Protein AF-A0A2N5TH32-F1 (afdb_monomer_lite)

Organism: NCBI:txid200324

pLDDT: mean 70.06, std 18.86, range [24.83, 93.38]

Radius of gyration: 28.27 Å; chains: 1; bounding box: 58×52×113 Å

Foldseek 3Di:
DDDDPPDDPPDPDDDPPPDDDDPVCPVVVVVVVCVVCVVVVNNDVVVDDDDPDPVSVVVVVVVVVVVVVVVVVVVVVVLVPDDPLVNLQVVLVCQLLPQAQAWFLVVSLVSNVVSVVSCVVSVNDDDQLNSLVSSLVRDDPLCVVVSVVCVVPDDPDGNVVSSVVSVVVCVVSVGTTPPVDPDDDPDDDDDDDDDDDDDDDDPDPVRVVVVVVVVCCCPDPVVVVVCPDDDD

Sequence (232 aa):
MPLDPTNQDPNMTTQDWSIYLNTENYATWSFLMQAKLAKIGALQVVVGPQPKTEEEKNAQKLNKQANTALGQKAYIELLEKMDETHLALTLALTKFISLEYTKSTLSFLSDIRAANQRLVAAKITLDAQVKTLLTLQKLPLLFISFCEVISVGCLQESFTSFLKRLENDAEKNKIKVIAKSAKPKPPATSTKGKPAALAHHTFTEEQIEAEYNFQQMITSLEFKKLQLNQHL

Structure (mmCIF, N/CA/C/O backbone):
data_AF-A0A2N5TH32-F1
#
_entry.id   AF-A0A2N5TH32-F1
#
loop_
_atom_site.group_PDB
_atom_site.id
_atom_site.type_symbol
_atom_site.label_atom_id
_atom_site.label_alt_id
_atom_site.label_comp_id
_atom_site.label_asym_id
_atom_site.label_entity_id
_atom_site.label_seq_id
_atom_site.pdbx_PDB_ins_code
_atom_site.Cartn_x
_atom_site.Cartn_y
_atom_site.Cartn_z
_atom_site.occupancy
_atom_site.B_iso_or_equiv
_atom_site.auth_seq_id
_atom_site.auth_comp_id
_atom_site.auth_asym_id
_atom_site.auth_atom_id
_atom_site.pdbx_PDB_model_num
ATOM 1 N N . MET A 1 1 ? -20.439 -7.973 -62.008 1.00 37.28 1 MET A N 1
ATOM 2 C CA . MET A 1 1 ? -21.616 -8.849 -61.846 1.00 37.28 1 MET A CA 1
ATOM 3 C C . MET A 1 1 ? -21.804 -9.036 -60.345 1.00 37.28 1 MET A C 1
ATOM 5 O O . MET A 1 1 ? -20.881 -9.563 -59.734 1.00 37.28 1 MET A O 1
ATOM 9 N N . PRO A 1 2 ? -22.854 -8.477 -59.722 1.00 35.00 2 PRO A N 1
ATOM 10 C CA . PRO A 1 2 ? -23.057 -8.587 -58.282 1.00 35.00 2 PRO A CA 1
ATOM 11 C C . PRO A 1 2 ? -23.720 -9.928 -57.953 1.00 35.00 2 PRO A C 1
ATOM 13 O O . PRO A 1 2 ? -24.688 -10.309 -58.609 1.00 35.00 2 PRO A O 1
ATOM 16 N N . LEU A 1 3 ? -23.166 -10.642 -56.974 1.00 38.00 3 LEU A N 1
ATOM 17 C CA . LEU A 1 3 ? -23.749 -11.865 -56.427 1.00 38.00 3 LEU A CA 1
ATOM 18 C C . LEU A 1 3 ? -24.767 -11.503 -55.332 1.00 38.00 3 LEU A C 1
ATOM 20 O O . LEU A 1 3 ? -24.537 -10.611 -54.518 1.00 38.00 3 LEU A O 1
ATOM 24 N N . ASP A 1 4 ? -25.895 -12.196 -55.412 1.00 38.84 4 ASP A N 1
ATOM 25 C CA . ASP A 1 4 ? -27.154 -12.112 -54.668 1.00 38.84 4 ASP A CA 1
ATOM 26 C C . ASP A 1 4 ? -27.003 -12.226 -53.127 1.00 38.84 4 ASP A C 1
ATOM 28 O O . ASP A 1 4 ? -26.254 -13.088 -52.660 1.00 38.84 4 ASP A O 1
ATOM 32 N N . PRO A 1 5 ? -27.712 -11.409 -52.316 1.00 47.59 5 PRO A N 1
ATOM 33 C CA . PRO A 1 5 ? -27.689 -11.463 -50.853 1.00 47.59 5 PRO A CA 1
ATOM 34 C C . PRO A 1 5 ? -28.732 -12.425 -50.248 1.00 47.59 5 PRO A C 1
ATOM 36 O O . PRO A 1 5 ? -29.310 -12.125 -49.203 1.00 47.59 5 PRO A O 1
ATOM 39 N N . THR A 1 6 ? -28.969 -13.589 -50.857 1.00 46.56 6 THR A N 1
ATOM 40 C CA . THR A 1 6 ? -29.951 -14.563 -50.350 1.00 46.56 6 THR A CA 1
ATOM 41 C C . THR A 1 6 ? -29.327 -15.944 -50.162 1.00 46.56 6 THR A C 1
ATOM 43 O O . THR A 1 6 ? -29.568 -16.874 -50.922 1.00 46.56 6 THR A O 1
ATOM 46 N N . ASN A 1 7 ? -28.500 -16.079 -49.126 1.00 40.56 7 ASN A N 1
ATOM 47 C CA . ASN A 1 7 ? -28.216 -17.376 -48.508 1.00 40.56 7 ASN A CA 1
ATOM 48 C C . ASN A 1 7 ? -27.873 -17.159 -47.029 1.00 40.56 7 ASN A C 1
ATOM 50 O O . ASN A 1 7 ? -26.719 -17.187 -46.605 1.00 40.56 7 ASN A O 1
ATOM 54 N N . GLN A 1 8 ? -28.905 -16.841 -46.248 1.00 37.78 8 GLN A N 1
ATOM 55 C CA . GLN A 1 8 ? -28.859 -16.974 -44.798 1.00 37.78 8 GLN A CA 1
ATOM 56 C C . GLN A 1 8 ? -29.233 -18.414 -44.447 1.00 37.78 8 GLN A C 1
ATOM 58 O O . GLN A 1 8 ? -30.411 -18.766 -44.444 1.00 37.78 8 GLN A O 1
ATOM 63 N N . ASP A 1 9 ? -28.230 -19.227 -44.123 1.00 39.19 9 ASP A N 1
ATOM 64 C CA . ASP A 1 9 ? -28.441 -20.426 -43.317 1.00 39.19 9 ASP A CA 1
ATOM 65 C C . ASP A 1 9 ? -28.887 -19.993 -41.903 1.00 39.19 9 ASP A C 1
ATOM 67 O O . ASP A 1 9 ? -28.161 -19.245 -41.240 1.00 39.19 9 ASP A O 1
ATOM 71 N N . PRO A 1 10 ? -30.051 -20.437 -41.387 1.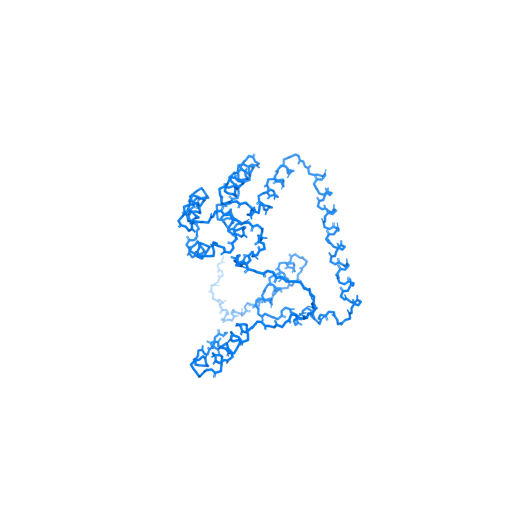00 47.66 10 PRO A N 1
ATOM 72 C CA . PRO A 1 10 ? -30.586 -19.979 -40.103 1.00 47.66 10 PRO A CA 1
ATOM 73 C C . PRO A 1 10 ? -29.969 -20.675 -38.879 1.00 47.66 10 PRO A C 1
ATOM 75 O O . PRO A 1 10 ? -30.558 -20.654 -37.801 1.00 47.66 10 PRO A O 1
ATOM 78 N N . ASN A 1 11 ? -28.787 -21.281 -39.003 1.00 44.12 11 ASN A N 1
ATOM 79 C CA . ASN A 1 11 ? -28.143 -21.985 -37.897 1.00 44.12 11 ASN A CA 1
ATOM 80 C C . ASN A 1 11 ? -26.750 -21.410 -37.612 1.00 44.12 11 ASN A C 1
ATOM 82 O O . ASN A 1 11 ? -25.727 -22.052 -37.839 1.00 44.12 11 ASN A O 1
ATOM 86 N N . MET A 1 12 ? -26.719 -20.169 -37.113 1.00 37.75 12 MET A N 1
ATOM 87 C CA . MET A 1 12 ? -25.528 -19.590 -36.487 1.00 37.75 12 MET A CA 1
ATOM 88 C C . MET A 1 12 ? -25.328 -20.274 -35.129 1.00 37.75 12 MET A C 1
ATOM 90 O O . MET A 1 12 ? -25.834 -19.869 -34.086 1.00 37.75 12 MET A O 1
ATOM 94 N N . THR A 1 13 ? -24.635 -21.398 -35.227 1.00 42.06 13 THR A N 1
ATOM 95 C CA . THR A 1 13 ? -24.111 -22.270 -34.187 1.00 42.06 13 THR A CA 1
ATOM 96 C C . THR A 1 13 ? -23.592 -21.526 -32.961 1.00 42.06 13 THR A C 1
ATOM 98 O O . THR A 1 13 ? -22.782 -20.606 -33.064 1.00 42.06 13 THR A O 1
ATOM 101 N N . THR A 1 14 ? -24.024 -22.016 -31.801 1.00 41.78 14 THR A N 1
ATOM 102 C CA . THR A 1 14 ? -23.454 -21.851 -30.464 1.00 41.78 14 THR A CA 1
ATOM 103 C C . THR A 1 14 ? -21.938 -21.652 -30.529 1.00 41.78 14 THR A C 1
ATOM 105 O O . THR A 1 14 ? -21.194 -22.580 -30.841 1.00 41.78 14 THR A O 1
ATOM 108 N N . GLN A 1 15 ? -21.475 -20.429 -30.273 1.00 43.00 15 GLN A N 1
ATOM 109 C CA . GLN A 1 15 ? -20.053 -20.123 -30.170 1.00 43.00 15 GLN A CA 1
ATOM 110 C C . GLN A 1 15 ? -19.486 -20.933 -28.999 1.00 43.00 15 GLN A C 1
ATOM 112 O O . GLN A 1 15 ? -19.883 -20.730 -27.855 1.00 43.00 15 GLN A O 1
ATOM 117 N N . ASP A 1 16 ? -18.622 -21.900 -29.288 1.00 46.00 16 ASP A N 1
ATOM 118 C CA . ASP A 1 16 ? -17.953 -22.721 -28.286 1.00 46.00 16 ASP A CA 1
ATOM 119 C C . ASP A 1 16 ? -16.860 -21.870 -27.618 1.00 46.00 16 ASP A C 1
ATOM 121 O O . ASP A 1 16 ? -15.800 -21.619 -28.190 1.00 46.00 16 ASP A O 1
ATOM 125 N N . TRP A 1 17 ? -17.138 -21.354 -26.416 1.00 48.88 17 TRP A N 1
ATOM 126 C CA . TRP A 1 17 ? -16.195 -20.573 -25.598 1.00 48.88 17 TRP A CA 1
ATOM 127 C C . TRP A 1 17 ? -15.166 -21.478 -24.898 1.00 48.88 17 TRP A C 1
ATOM 129 O O . TRP A 1 17 ? -14.801 -21.253 -23.740 1.00 48.88 17 TRP A O 1
ATOM 139 N N . SER A 1 18 ? -14.699 -22.524 -25.577 1.00 53.44 18 SER A N 1
ATOM 140 C CA . SER A 1 18 ? -13.651 -23.406 -25.077 1.00 53.44 18 SER A CA 1
ATOM 141 C C . SER A 1 18 ? -12.320 -22.650 -25.027 1.00 53.44 18 SER A C 1
ATOM 143 O O . SER A 1 18 ? -11.595 -22.532 -26.014 1.00 53.44 18 SER A O 1
ATOM 145 N N . ILE A 1 19 ? -11.996 -22.090 -23.857 1.00 59.69 19 ILE A N 1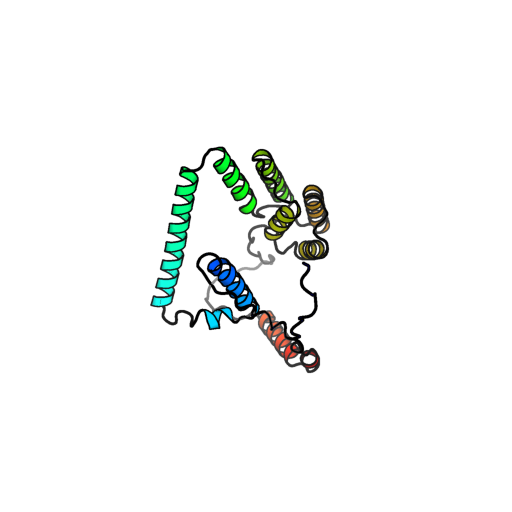
ATOM 146 C CA . ILE A 1 19 ? -10.690 -21.478 -23.594 1.00 59.69 19 ILE A CA 1
ATOM 147 C C . ILE A 1 19 ? -9.662 -22.608 -23.488 1.00 59.69 19 ILE A C 1
ATOM 149 O O . ILE A 1 19 ? -9.560 -23.274 -22.458 1.00 59.69 19 ILE A O 1
ATOM 153 N N . TYR A 1 20 ? -8.886 -22.822 -24.547 1.00 73.12 20 TYR A N 1
ATOM 154 C CA . TYR A 1 20 ? -7.754 -23.743 -24.509 1.00 73.12 20 TYR A CA 1
ATOM 155 C C . TYR A 1 20 ? -6.608 -23.134 -23.703 1.00 73.12 20 TYR A C 1
ATOM 157 O O . TYR A 1 20 ? -6.111 -22.053 -24.028 1.00 73.12 20 TYR A O 1
ATOM 165 N N . LEU A 1 21 ? -6.186 -23.829 -22.646 1.00 74.81 21 LEU A N 1
ATOM 166 C CA . LEU A 1 21 ? -5.062 -23.387 -21.829 1.00 74.81 21 LEU A CA 1
ATOM 167 C C . LEU A 1 21 ? -3.737 -23.603 -22.567 1.00 74.81 21 LEU A C 1
ATOM 169 O O . LEU A 1 21 ? -3.482 -24.674 -23.111 1.00 74.81 21 LEU A O 1
ATOM 173 N N . ASN A 1 22 ? -2.890 -22.583 -22.562 1.00 73.88 22 ASN A N 1
ATOM 174 C CA . ASN A 1 22 ? -1.549 -22.574 -23.128 1.00 73.88 22 ASN A CA 1
ATOM 175 C C . ASN A 1 22 ? -0.587 -21.844 -22.175 1.00 73.88 22 ASN A C 1
ATOM 177 O O . ASN A 1 22 ? -1.000 -21.280 -21.163 1.00 73.88 22 ASN A O 1
ATOM 181 N N . THR A 1 23 ? 0.705 -21.830 -22.494 1.00 74.69 23 THR A N 1
ATOM 182 C CA . THR A 1 23 ? 1.738 -21.225 -21.637 1.00 74.69 23 THR A CA 1
ATOM 183 C C . THR A 1 23 ? 1.496 -19.738 -21.341 1.00 74.69 23 THR A C 1
ATOM 185 O O . THR A 1 23 ? 1.885 -19.258 -20.280 1.00 74.69 23 THR A O 1
ATOM 188 N N . GLU A 1 24 ? 0.828 -19.013 -22.240 1.00 68.25 24 GLU A N 1
ATOM 189 C CA . GLU A 1 24 ? 0.582 -17.572 -22.123 1.00 68.25 24 GLU A CA 1
ATOM 190 C C . GLU A 1 24 ? -0.640 -17.251 -21.250 1.00 68.25 24 GLU A C 1
ATOM 192 O O . GLU A 1 24 ? -0.634 -16.266 -20.515 1.00 68.25 24 GLU A O 1
ATOM 197 N N . ASN A 1 25 ? -1.683 -18.088 -21.290 1.00 73.44 25 ASN A N 1
ATOM 198 C CA . ASN A 1 25 ? -2.937 -17.844 -20.570 1.00 73.44 25 ASN A CA 1
ATOM 199 C C . ASN A 1 25 ? -3.082 -18.669 -19.277 1.00 73.44 25 ASN A C 1
ATOM 201 O O . ASN A 1 25 ? -3.916 -18.335 -18.429 1.00 73.4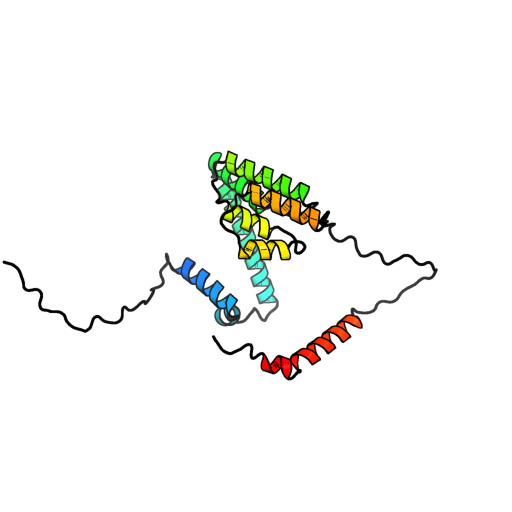4 25 ASN A O 1
ATOM 205 N N . TYR A 1 26 ? -2.255 -19.705 -19.092 1.00 72.94 26 TYR A N 1
ATOM 206 C CA . TYR A 1 26 ? -2.352 -20.620 -17.957 1.00 72.94 26 TYR A CA 1
ATOM 207 C C . TYR A 1 26 ? -2.128 -19.905 -16.628 1.00 72.94 26 TYR A C 1
ATOM 209 O O . TYR A 1 26 ? -2.890 -20.128 -15.695 1.00 72.94 26 TYR A O 1
ATOM 217 N N . ALA A 1 27 ? -1.143 -19.004 -16.541 1.00 65.69 27 ALA A N 1
ATOM 218 C CA . ALA A 1 27 ? -0.835 -18.290 -15.301 1.00 65.69 27 ALA A CA 1
ATOM 219 C C . ALA A 1 27 ? -2.001 -17.395 -14.840 1.00 65.69 27 ALA A C 1
ATOM 221 O O . ALA A 1 27 ? -2.397 -17.412 -13.671 1.00 65.69 27 ALA A O 1
ATOM 222 N N . THR A 1 28 ? -2.594 -16.644 -15.770 1.00 68.31 28 THR A N 1
ATOM 223 C CA . THR A 1 28 ? -3.749 -15.781 -15.494 1.00 68.31 28 THR A CA 1
ATOM 224 C C . THR A 1 28 ? -4.981 -16.608 -15.146 1.00 68.31 28 THR A C 1
ATOM 226 O O . THR A 1 28 ? -5.672 -16.310 -14.169 1.00 68.31 28 THR A O 1
ATOM 229 N N . TRP A 1 29 ? -5.235 -17.682 -15.896 1.00 84.12 29 TRP A N 1
ATOM 230 C CA . TRP A 1 29 ? -6.338 -18.596 -15.621 1.00 84.12 29 TRP A CA 1
ATOM 231 C C . TRP A 1 29 ? -6.180 -19.288 -14.261 1.00 84.12 29 TRP A C 1
ATOM 233 O O . TRP A 1 29 ? -7.129 -19.311 -13.477 1.00 84.12 29 TRP A O 1
ATOM 243 N N . SER A 1 30 ? -4.983 -19.784 -13.930 1.00 77.19 30 SER A N 1
ATOM 244 C CA . SER A 1 30 ? -4.717 -20.485 -12.673 1.00 77.19 30 SER A CA 1
ATOM 245 C C . SER A 1 30 ? -4.859 -19.555 -11.477 1.00 77.19 30 SER A C 1
ATOM 247 O O . SER A 1 30 ? -5.459 -19.940 -10.478 1.00 77.19 30 SER A O 1
ATOM 249 N N . PHE A 1 31 ? -4.364 -18.318 -11.578 1.00 70.50 31 PHE A N 1
ATOM 250 C CA . PHE A 1 31 ? -4.522 -17.312 -10.528 1.00 70.50 31 PHE A CA 1
ATOM 251 C C . PHE A 1 31 ? -6.004 -16.996 -10.275 1.00 70.50 31 PHE A C 1
ATOM 253 O O . PHE A 1 31 ? -6.470 -17.034 -9.133 1.00 70.50 31 PHE A O 1
ATOM 260 N N . LEU A 1 32 ? -6.773 -16.764 -11.346 1.00 75.12 32 LEU A N 1
ATOM 261 C CA . LEU A 1 32 ? -8.214 -16.528 -11.256 1.00 75.12 32 LEU A CA 1
ATOM 262 C C . LEU A 1 32 ? -8.955 -17.732 -10.669 1.00 75.12 32 LEU A C 1
ATOM 264 O O . LEU A 1 32 ? -9.843 -17.550 -9.836 1.00 75.12 32 LEU A O 1
ATOM 268 N N . MET A 1 33 ? -8.611 -18.956 -11.075 1.00 82.00 33 MET A N 1
ATOM 269 C CA . MET A 1 33 ? -9.265 -20.155 -10.549 1.00 82.00 33 MET A CA 1
ATOM 270 C C . MET A 1 33 ? -8.914 -20.397 -9.090 1.00 82.00 33 MET A C 1
ATOM 272 O O . MET A 1 33 ? -9.812 -20.694 -8.309 1.00 82.00 33 MET A O 1
ATOM 276 N N . GLN A 1 34 ? -7.662 -20.193 -8.682 1.00 76.56 34 GLN A N 1
ATOM 277 C CA . GLN A 1 34 ? -7.274 -20.297 -7.276 1.00 76.56 34 GLN A CA 1
ATOM 278 C C . GLN A 1 34 ? -8.045 -19.301 -6.405 1.00 76.56 34 GLN A C 1
ATOM 280 O O . GLN A 1 34 ? -8.567 -19.683 -5.359 1.00 76.56 34 GLN A O 1
ATOM 285 N N . ALA A 1 35 ? -8.198 -18.052 -6.855 1.00 64.38 35 ALA A N 1
ATOM 286 C CA . ALA A 1 35 ? -8.987 -17.047 -6.148 1.00 64.38 35 ALA A CA 1
ATOM 287 C C . ALA A 1 35 ? -10.478 -17.423 -6.066 1.00 64.38 35 ALA A C 1
ATOM 289 O O . ALA A 1 35 ? -11.085 -17.329 -4.996 1.00 64.38 35 ALA A O 1
ATOM 290 N N . LYS A 1 36 ? -11.072 -17.898 -7.171 1.00 73.81 36 LYS A N 1
ATOM 291 C CA . LYS A 1 36 ? -12.474 -18.352 -7.199 1.00 73.81 36 LYS A CA 1
ATOM 292 C C . LYS A 1 36 ? -12.704 -19.550 -6.278 1.00 73.81 36 LYS A C 1
ATOM 294 O O . LYS A 1 36 ? -13.662 -19.547 -5.513 1.00 73.81 36 LYS A O 1
ATOM 299 N N . LEU A 1 37 ? -11.807 -20.532 -6.309 1.00 77.88 37 LEU A N 1
ATOM 300 C CA . LEU A 1 37 ? -11.860 -21.715 -5.453 1.00 77.88 37 LEU A CA 1
ATOM 301 C C . LEU A 1 37 ? -11.646 -21.364 -3.976 1.00 77.88 37 LEU A C 1
ATOM 303 O O . LEU A 1 37 ? -12.292 -21.954 -3.113 1.00 77.88 37 LEU A O 1
ATOM 307 N N . ALA A 1 38 ? -10.786 -20.389 -3.667 1.00 71.81 38 ALA A N 1
ATOM 308 C CA . ALA A 1 38 ? -10.602 -19.898 -2.303 1.00 71.81 38 ALA A CA 1
ATOM 309 C C . ALA A 1 38 ? -11.874 -19.224 -1.778 1.00 71.81 38 ALA A C 1
ATOM 311 O O . ALA A 1 38 ? -12.287 -19.492 -0.652 1.00 71.81 38 ALA A O 1
ATOM 312 N N . LYS A 1 39 ? -12.531 -18.408 -2.614 1.00 71.38 39 LYS A N 1
ATOM 313 C CA . LYS A 1 39 ? -13.780 -17.710 -2.275 1.00 71.38 39 LYS A CA 1
ATOM 314 C C . LYS A 1 39 ? -14.908 -18.670 -1.885 1.00 71.38 39 LYS A C 1
ATOM 316 O O . LYS A 1 39 ? -15.689 -18.344 -1.001 1.00 71.38 39 LYS A O 1
ATOM 321 N N . ILE A 1 40 ? -14.983 -19.839 -2.521 1.00 81.31 40 ILE A N 1
ATOM 322 C CA . ILE A 1 40 ? -15.998 -20.866 -2.225 1.00 81.31 40 ILE A CA 1
ATOM 323 C C . ILE A 1 40 ? -15.507 -21.938 -1.236 1.00 81.31 40 ILE A C 1
ATOM 325 O O . ILE A 1 40 ? -16.160 -22.962 -1.067 1.00 81.31 40 ILE A O 1
ATOM 329 N N . GLY A 1 41 ? -14.331 -21.756 -0.625 1.00 74.75 41 GLY A N 1
ATOM 330 C CA . GLY A 1 41 ? -13.744 -22.724 0.310 1.00 74.75 41 GLY A CA 1
ATOM 331 C C . GLY A 1 41 ? -13.286 -24.050 -0.318 1.00 74.75 41 GLY A C 1
ATOM 332 O O . GLY A 1 41 ? -12.832 -24.938 0.398 1.00 74.75 41 GLY A O 1
ATOM 333 N N . ALA A 1 42 ? -13.348 -24.195 -1.645 1.00 77.00 42 ALA A N 1
ATOM 334 C CA . ALA A 1 42 ? -13.030 -25.429 -2.369 1.00 77.00 42 ALA A CA 1
ATOM 335 C C . ALA A 1 42 ? -11.560 -25.537 -2.803 1.00 77.00 42 ALA A C 1
ATOM 337 O O . ALA A 1 42 ? -11.151 -26.568 -3.335 1.00 77.00 42 ALA A O 1
ATOM 338 N N . LEU A 1 43 ? -10.736 -24.504 -2.579 1.00 71.38 43 LEU A N 1
ATOM 339 C CA . LEU A 1 43 ? -9.323 -24.529 -2.979 1.00 71.38 43 LEU A CA 1
ATOM 340 C C . LEU A 1 43 ? -8.582 -25.731 -2.383 1.00 71.38 43 LEU A C 1
ATOM 342 O O . LEU A 1 43 ? -7.817 -26.382 -3.082 1.00 71.38 43 LEU A O 1
ATOM 346 N N . GLN A 1 44 ? -8.867 -26.075 -1.126 1.00 67.25 44 GLN A N 1
ATOM 347 C CA . GLN A 1 44 ? -8.246 -27.223 -0.458 1.00 67.25 44 GLN A CA 1
ATOM 348 C C . GLN A 1 44 ? -8.712 -28.575 -1.016 1.00 67.25 44 GLN A C 1
ATOM 350 O O . GLN A 1 44 ? -7.999 -29.563 -0.898 1.00 67.25 44 GLN A O 1
ATOM 355 N N . VAL A 1 45 ? -9.885 -28.627 -1.650 1.00 69.81 45 VAL A N 1
ATOM 356 C CA . VAL A 1 45 ? -10.394 -29.838 -2.311 1.00 69.81 45 VAL A CA 1
ATOM 357 C C . VAL A 1 45 ? -9.654 -30.071 -3.630 1.00 69.81 45 VAL A C 1
ATOM 359 O O . VAL A 1 45 ? -9.299 -31.202 -3.945 1.00 69.81 45 VAL A O 1
ATOM 362 N N . VAL A 1 46 ? -9.374 -28.996 -4.376 1.00 62.06 46 VAL A N 1
ATOM 363 C CA . VAL A 1 46 ? -8.712 -29.047 -5.693 1.00 62.06 46 VAL A CA 1
ATOM 364 C C . VAL A 1 46 ? -7.192 -29.183 -5.583 1.00 62.06 46 VAL A C 1
ATOM 366 O O . VAL A 1 46 ? -6.573 -29.856 -6.399 1.00 62.06 46 VAL A O 1
ATOM 369 N N . VAL A 1 47 ? -6.582 -28.569 -4.567 1.00 67.75 47 VAL A N 1
ATOM 370 C CA . VAL A 1 47 ? -5.131 -28.647 -4.310 1.00 67.75 47 VAL A CA 1
ATOM 371 C C . VAL A 1 47 ? -4.728 -30.005 -3.703 1.00 67.75 47 VAL A C 1
ATOM 373 O O . VAL A 1 47 ? -3.550 -30.356 -3.707 1.00 67.75 47 VAL A O 1
ATOM 376 N N . GLY A 1 48 ? -5.703 -30.806 -3.261 1.00 54.28 48 GLY A N 1
ATOM 377 C CA . GLY A 1 48 ? -5.497 -32.137 -2.698 1.00 54.28 48 GLY A CA 1
ATOM 378 C C . GLY A 1 48 ? -5.239 -32.131 -1.184 1.00 54.28 48 GLY A C 1
ATOM 379 O O . GLY A 1 48 ? -5.196 -31.073 -0.553 1.00 54.28 48 GLY A O 1
ATOM 380 N N . PRO A 1 49 ? -5.098 -33.321 -0.566 1.00 58.38 49 PRO A N 1
ATOM 381 C CA . PRO A 1 49 ? -4.954 -33.451 0.880 1.00 58.38 49 PRO A CA 1
ATOM 382 C C . PRO A 1 49 ? -3.752 -32.663 1.408 1.00 58.38 49 PRO A C 1
ATOM 384 O O . PRO A 1 49 ? -2.641 -32.785 0.895 1.00 58.38 49 PRO A O 1
ATOM 387 N N . GLN A 1 50 ? -3.971 -31.898 2.479 1.00 58.25 50 GLN A N 1
ATOM 388 C CA . GLN A 1 50 ? -2.890 -31.286 3.252 1.00 58.25 50 GLN A CA 1
ATOM 389 C C . GLN A 1 50 ? -1.908 -32.369 3.739 1.00 58.25 50 GLN A C 1
ATOM 391 O O . GLN A 1 50 ? -2.355 -33.478 4.055 1.00 58.25 50 GLN A O 1
ATOM 396 N N . PRO A 1 51 ? -0.599 -32.061 3.820 1.00 59.91 51 PRO A N 1
ATOM 397 C CA . PRO A 1 51 ? 0.422 -33.001 4.272 1.00 59.91 51 PRO A CA 1
ATOM 398 C C . PRO A 1 51 ? 0.022 -33.606 5.619 1.00 59.91 51 PRO A C 1
ATOM 400 O O . PRO A 1 51 ? -0.195 -32.892 6.604 1.00 59.91 51 PRO A O 1
ATOM 403 N N . LYS A 1 52 ? -0.135 -34.929 5.632 1.00 56.69 52 LYS A N 1
ATOM 404 C CA . LYS A 1 52 ? -0.669 -35.676 6.780 1.00 56.69 52 LYS A CA 1
ATOM 405 C C . LYS A 1 52 ? 0.439 -36.004 7.771 1.00 56.69 52 LYS A C 1
ATOM 407 O O . LYS A 1 52 ? 0.173 -36.147 8.962 1.00 56.69 52 LYS A O 1
ATOM 412 N N . THR A 1 53 ? 1.672 -36.072 7.281 1.00 74.94 53 THR A N 1
ATOM 413 C CA . THR A 1 53 ? 2.843 -36.491 8.047 1.00 74.94 53 THR A CA 1
ATOM 414 C C . THR A 1 53 ? 3.694 -35.283 8.436 1.00 74.94 53 THR A C 1
ATOM 416 O O . THR A 1 53 ? 3.827 -34.332 7.665 1.00 74.94 53 THR A O 1
ATOM 419 N N . GLU A 1 54 ? 4.308 -35.307 9.622 1.00 76.25 54 GLU A N 1
ATOM 420 C CA . GLU A 1 54 ? 5.209 -34.228 10.062 1.00 76.25 54 GLU A CA 1
ATOM 421 C C . GLU A 1 54 ? 6.418 -34.051 9.127 1.00 76.25 54 GLU A C 1
ATOM 423 O O . GLU A 1 54 ? 6.869 -32.930 8.903 1.00 76.25 54 GLU A O 1
ATOM 428 N N . GLU A 1 55 ? 6.890 -35.123 8.487 1.00 80.94 55 GLU A N 1
ATOM 429 C CA . GLU A 1 55 ? 7.914 -35.044 7.437 1.00 80.94 55 GLU A CA 1
ATOM 430 C C . GLU A 1 55 ? 7.442 -34.259 6.209 1.00 80.94 55 GLU A C 1
ATOM 432 O O . GLU A 1 55 ? 8.168 -33.399 5.714 1.00 80.94 55 GLU A O 1
ATOM 437 N N . GLU A 1 56 ? 6.208 -34.477 5.752 1.00 76.12 56 GLU A N 1
ATOM 438 C CA . GLU A 1 56 ? 5.642 -33.762 4.603 1.00 76.12 56 GLU A CA 1
ATOM 439 C C . GLU A 1 56 ? 5.398 -32.281 4.933 1.00 76.12 56 GLU A C 1
ATOM 441 O O . GLU A 1 56 ? 5.659 -31.405 4.105 1.00 76.12 56 GLU A O 1
ATOM 446 N N . LYS A 1 57 ? 4.966 -31.970 6.165 1.00 76.44 57 LYS A N 1
ATOM 447 C CA . LYS A 1 57 ? 4.843 -30.585 6.653 1.00 76.44 57 LYS A CA 1
ATOM 448 C C . LYS A 1 57 ? 6.204 -29.892 6.716 1.00 76.44 57 LYS A C 1
ATOM 450 O O . LYS A 1 57 ? 6.329 -28.742 6.287 1.00 76.44 57 LYS A O 1
ATOM 455 N N . ASN A 1 58 ? 7.229 -30.584 7.211 1.00 81.94 58 ASN A N 1
ATOM 456 C CA . ASN A 1 58 ? 8.591 -30.062 7.288 1.00 81.94 58 ASN A CA 1
ATOM 457 C C . ASN A 1 58 ? 9.202 -29.859 5.899 1.00 81.94 58 ASN A C 1
ATOM 459 O O . ASN A 1 58 ? 9.767 -28.797 5.643 1.00 81.94 58 ASN A O 1
ATOM 463 N N . ALA A 1 59 ? 9.019 -30.804 4.975 1.00 78.94 59 ALA A N 1
ATOM 464 C CA . ALA A 1 59 ? 9.447 -30.671 3.585 1.00 78.94 59 ALA A CA 1
ATOM 465 C C . ALA A 1 59 ? 8.739 -29.501 2.885 1.00 78.94 59 ALA A C 1
ATOM 467 O O . ALA A 1 59 ? 9.380 -28.703 2.201 1.00 78.94 59 ALA A O 1
ATOM 468 N N . GLN A 1 60 ? 7.433 -29.322 3.113 1.00 76.50 60 GLN A N 1
ATOM 469 C CA . GLN A 1 60 ? 6.688 -28.181 2.581 1.00 76.50 60 GLN A CA 1
ATOM 470 C C . GLN A 1 60 ? 7.185 -26.850 3.166 1.00 76.50 60 GLN A C 1
ATOM 472 O O . GLN A 1 60 ? 7.306 -25.862 2.440 1.00 76.50 60 GLN A O 1
ATOM 477 N N . LYS A 1 61 ? 7.489 -26.804 4.468 1.00 79.75 61 LYS A N 1
ATOM 478 C CA . LYS A 1 61 ? 8.051 -25.621 5.132 1.00 79.75 61 LYS A CA 1
ATOM 479 C C . LYS A 1 61 ? 9.442 -25.285 4.592 1.00 79.75 61 LYS A C 1
ATOM 481 O O . LYS A 1 61 ? 9.698 -24.124 4.280 1.00 79.75 61 LYS A O 1
ATOM 486 N N . LEU A 1 62 ? 10.299 -26.291 4.426 1.00 78.75 62 LEU A N 1
ATOM 487 C CA . LEU A 1 62 ? 11.640 -26.147 3.864 1.00 78.75 62 LEU A CA 1
ATOM 488 C C . LEU A 1 62 ? 11.580 -25.658 2.412 1.00 78.75 62 LEU A C 1
ATOM 490 O O . LEU A 1 62 ? 12.295 -24.731 2.052 1.00 78.75 62 LEU A O 1
ATOM 494 N N . ASN A 1 63 ? 10.673 -26.208 1.603 1.00 74.31 63 ASN A N 1
ATOM 495 C CA . ASN A 1 63 ? 10.450 -25.777 0.223 1.00 74.31 63 ASN A CA 1
ATOM 496 C C . ASN A 1 63 ? 9.943 -24.322 0.157 1.00 74.31 63 ASN A C 1
ATOM 498 O O . ASN A 1 63 ? 10.486 -23.503 -0.577 1.00 74.31 63 ASN A O 1
ATOM 502 N N . LYS A 1 64 ? 8.966 -23.939 0.992 1.00 76.19 64 LYS A N 1
ATOM 503 C CA . LYS A 1 64 ? 8.510 -22.538 1.109 1.00 76.19 64 LYS A CA 1
ATOM 504 C C . LYS A 1 64 ? 9.650 -21.591 1.496 1.00 76.19 64 LYS A C 1
ATOM 506 O O . LYS A 1 64 ? 9.769 -20.505 0.928 1.00 76.19 64 LYS A O 1
ATOM 511 N N . GLN A 1 65 ? 10.496 -21.998 2.440 1.00 78.19 65 GLN A N 1
ATOM 512 C CA . GLN A 1 65 ? 11.663 -21.228 2.861 1.00 78.19 65 GLN A CA 1
ATOM 513 C C . GLN A 1 65 ? 12.704 -21.114 1.739 1.00 78.19 65 GLN A C 1
ATOM 515 O O 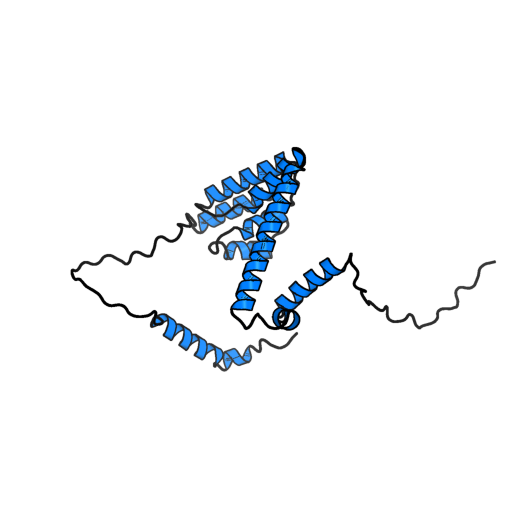. GLN A 1 65 ? 13.182 -20.014 1.474 1.00 78.19 65 GLN A O 1
ATOM 520 N N . ALA A 1 66 ? 13.007 -22.212 1.044 1.00 71.62 66 ALA A N 1
ATOM 521 C CA . ALA A 1 66 ? 13.924 -22.234 -0.092 1.00 71.62 66 ALA A CA 1
ATOM 522 C C . ALA A 1 66 ? 13.426 -21.348 -1.243 1.00 71.62 66 ALA A C 1
ATOM 524 O O . ALA A 1 66 ? 14.196 -20.549 -1.767 1.00 71.62 66 ALA A O 1
ATOM 525 N N . ASN A 1 67 ? 12.132 -21.398 -1.573 1.00 66.81 67 ASN A N 1
ATOM 526 C CA . ASN A 1 67 ? 11.524 -20.529 -2.586 1.00 66.81 67 ASN A CA 1
ATOM 527 C C . ASN A 1 67 ? 11.567 -19.052 -2.181 1.00 66.81 67 ASN A C 1
ATOM 529 O O . ASN A 1 67 ? 11.804 -18.189 -3.021 1.00 66.81 67 ASN A O 1
ATOM 533 N N . THR A 1 68 ? 11.396 -18.753 -0.891 1.00 79.75 68 THR A N 1
ATOM 534 C CA . THR A 1 68 ? 11.520 -17.385 -0.370 1.00 79.75 68 THR A CA 1
ATOM 535 C C . THR A 1 68 ? 12.966 -16.893 -0.472 1.00 79.75 68 THR A C 1
ATOM 537 O O . THR A 1 68 ? 13.201 -15.776 -0.923 1.00 79.75 68 THR A O 1
ATOM 540 N N . ALA A 1 69 ? 13.943 -17.731 -0.112 1.00 78.69 69 ALA A N 1
ATOM 541 C CA . ALA A 1 69 ? 15.366 -17.410 -0.211 1.00 78.69 69 ALA A CA 1
ATOM 542 C C . ALA A 1 69 ? 15.824 -17.239 -1.672 1.00 78.69 69 ALA A C 1
ATOM 544 O O . ALA A 1 69 ? 16.547 -16.295 -1.986 1.00 78.69 69 ALA A O 1
ATOM 545 N N . LEU A 1 70 ? 15.365 -18.106 -2.582 1.00 77.69 70 LEU A N 1
ATOM 546 C CA . LEU A 1 70 ? 15.602 -17.976 -4.022 1.00 77.69 70 LEU A CA 1
ATOM 547 C C . LEU A 1 70 ? 14.963 -16.703 -4.582 1.00 77.69 70 LEU A C 1
ATOM 549 O O . LEU A 1 70 ? 15.615 -15.986 -5.334 1.00 77.69 70 LEU A O 1
ATOM 553 N N . GLY A 1 71 ? 13.733 -16.382 -4.170 1.00 80.38 71 GLY A N 1
ATOM 554 C CA . GLY A 1 71 ? 13.059 -15.142 -4.551 1.00 80.38 71 GLY A CA 1
ATOM 555 C C . GLY A 1 71 ? 13.809 -13.896 -4.076 1.00 80.38 71 GLY A C 1
ATOM 556 O O . GLY A 1 71 ? 13.994 -12.960 -4.848 1.00 80.38 71 GLY A O 1
ATOM 557 N N . GLN A 1 72 ? 14.314 -13.901 -2.838 1.00 77.31 72 GLN A N 1
ATOM 558 C CA . GLN A 1 72 ? 15.155 -12.821 -2.310 1.00 77.31 72 GLN A CA 1
ATOM 559 C C . GLN A 1 72 ? 16.459 -12.677 -3.098 1.00 77.31 72 GLN A C 1
ATOM 561 O O . GLN A 1 72 ? 16.839 -11.565 -3.455 1.00 77.31 72 GLN A O 1
ATOM 566 N N . LYS A 1 73 ? 17.128 -13.793 -3.406 1.00 81.19 73 LYS A N 1
ATOM 567 C CA . LYS A 1 73 ? 18.369 -13.789 -4.186 1.00 81.19 73 LYS A CA 1
ATOM 568 C C . LYS A 1 73 ? 18.146 -13.268 -5.609 1.00 81.19 73 LYS A C 1
ATOM 570 O O . LYS A 1 73 ? 18.898 -12.409 -6.054 1.00 81.19 73 LYS A O 1
ATOM 575 N N . ALA A 1 74 ? 17.101 -13.740 -6.288 1.00 78.81 74 ALA A N 1
ATOM 576 C CA . ALA A 1 74 ? 16.730 -13.265 -7.619 1.00 78.81 74 ALA A CA 1
ATOM 577 C C . ALA A 1 74 ? 16.381 -11.768 -7.612 1.00 78.81 74 ALA A C 1
ATOM 579 O O . ALA A 1 74 ? 16.794 -11.036 -8.504 1.00 78.81 74 ALA A O 1
ATOM 580 N N . TYR A 1 75 ? 15.670 -11.294 -6.584 1.00 78.31 75 TYR A N 1
ATOM 581 C CA . TYR A 1 75 ? 15.366 -9.873 -6.417 1.00 78.31 75 TYR A CA 1
ATOM 582 C C . TYR A 1 75 ? 16.633 -9.017 -6.265 1.00 78.31 75 TYR A C 1
ATOM 584 O O . TYR A 1 75 ? 16.740 -7.978 -6.909 1.00 78.31 75 TYR A O 1
ATOM 592 N N . ILE A 1 76 ? 17.609 -9.460 -5.466 1.00 84.12 76 ILE A N 1
ATOM 593 C CA . ILE A 1 76 ? 18.897 -8.761 -5.312 1.00 84.12 76 ILE A CA 1
ATOM 594 C C . ILE A 1 76 ? 19.656 -8.720 -6.642 1.00 84.12 76 ILE A C 1
ATOM 596 O O . ILE A 1 76 ? 20.102 -7.652 -7.046 1.00 84.12 76 ILE A O 1
ATOM 600 N N . GLU A 1 77 ? 19.749 -9.846 -7.353 1.00 84.38 77 GLU A N 1
ATOM 601 C CA . GLU A 1 77 ? 20.436 -9.898 -8.650 1.00 84.38 77 GLU A CA 1
ATOM 602 C C . GLU A 1 77 ? 19.776 -8.976 -9.691 1.00 84.38 77 GLU A C 1
ATOM 604 O O . GLU A 1 77 ? 20.463 -8.332 -10.484 1.00 84.38 77 GLU A O 1
ATOM 609 N N . LEU A 1 78 ? 18.442 -8.873 -9.678 1.00 82.69 78 LEU A N 1
ATOM 610 C CA . LEU A 1 78 ? 17.721 -7.913 -10.513 1.00 82.69 78 LEU A CA 1
ATOM 611 C C . LEU A 1 78 ? 18.094 -6.474 -10.146 1.00 82.69 78 LEU A C 1
ATOM 613 O O . LEU A 1 78 ? 18.420 -5.706 -11.044 1.00 82.69 78 LEU A O 1
ATOM 617 N N . LEU A 1 79 ? 18.105 -6.122 -8.856 1.00 84.38 79 LEU A N 1
ATOM 618 C CA . LEU A 1 79 ? 18.497 -4.782 -8.403 1.00 84.38 79 LEU A CA 1
ATOM 619 C C . LEU A 1 79 ? 19.924 -4.412 -8.825 1.00 84.38 79 LEU A C 1
ATOM 621 O O . LEU A 1 79 ? 20.153 -3.278 -9.233 1.00 84.38 79 LEU A O 1
ATOM 625 N N . GLU A 1 80 ? 20.869 -5.353 -8.754 1.00 85.00 80 GLU A N 1
ATOM 626 C CA . GLU A 1 80 ? 22.267 -5.137 -9.159 1.00 85.00 80 GLU A CA 1
ATOM 627 C C . GLU A 1 80 ? 22.423 -4.880 -10.664 1.00 85.00 80 GLU A C 1
ATOM 629 O O . GLU A 1 80 ? 23.377 -4.228 -11.086 1.00 85.00 80 GLU A O 1
ATOM 634 N N . LYS A 1 81 ? 21.488 -5.380 -11.478 1.00 82.00 81 LYS A N 1
ATOM 635 C CA . LYS A 1 81 ? 21.485 -5.217 -12.939 1.00 82.00 81 LYS A CA 1
ATOM 636 C C . LYS A 1 81 ? 20.654 -4.024 -13.421 1.00 82.00 81 LYS A C 1
ATOM 638 O O . LYS A 1 81 ? 20.648 -3.745 -14.619 1.00 82.00 81 LYS A O 1
ATOM 643 N N . MET A 1 82 ? 19.937 -3.342 -12.530 1.00 84.56 82 MET A N 1
ATOM 644 C CA . MET A 1 82 ? 19.104 -2.187 -12.871 1.00 84.56 82 MET A CA 1
ATOM 645 C C . MET A 1 82 ? 19.936 -0.909 -12.979 1.00 84.56 82 MET A C 1
ATOM 647 O O . MET A 1 82 ? 20.900 -0.710 -12.243 1.00 84.56 82 MET A O 1
ATOM 651 N N . ASP A 1 83 ? 19.532 -0.011 -13.878 1.00 88.06 83 ASP A N 1
ATOM 652 C CA . ASP A 1 83 ? 20.102 1.334 -13.929 1.00 88.06 83 ASP A CA 1
ATOM 653 C C . ASP A 1 83 ? 19.610 2.211 -12.761 1.00 88.06 83 ASP A C 1
ATOM 655 O O . ASP A 1 83 ? 18.684 1.863 -12.020 1.00 88.06 83 ASP A O 1
ATOM 659 N N . GLU A 1 84 ? 20.224 3.383 -12.597 1.00 84.19 84 GLU A N 1
ATOM 660 C CA . GLU A 1 84 ? 19.917 4.309 -11.501 1.00 84.19 84 GLU A CA 1
ATOM 661 C C . GLU A 1 84 ? 18.452 4.790 -11.511 1.00 84.19 84 GLU A C 1
ATOM 663 O O . GLU A 1 84 ? 17.853 4.999 -10.453 1.00 84.19 84 GLU A O 1
ATOM 668 N N . THR A 1 85 ? 17.834 4.896 -12.692 1.00 83.81 85 THR A N 1
ATOM 669 C CA . THR A 1 85 ? 16.440 5.341 -12.840 1.00 83.81 85 THR A CA 1
ATOM 670 C C . THR A 1 85 ? 15.473 4.263 -12.358 1.00 83.81 85 THR A C 1
ATOM 672 O O . THR A 1 85 ? 14.572 4.525 -11.555 1.00 83.81 85 THR A O 1
ATOM 675 N N . HIS A 1 86 ? 15.673 3.029 -12.812 1.00 80.38 86 HIS A N 1
ATOM 676 C CA . HIS A 1 86 ? 14.885 1.868 -12.428 1.00 80.38 86 HIS A CA 1
ATOM 677 C C . HIS A 1 86 ? 15.100 1.500 -10.952 1.00 80.38 86 HIS A C 1
ATOM 679 O O . HIS A 1 86 ? 14.150 1.100 -10.267 1.00 80.38 86 HIS A O 1
ATOM 685 N N . LEU A 1 87 ? 16.308 1.708 -10.423 1.00 86.44 87 LEU A N 1
ATOM 686 C CA . LEU A 1 87 ? 16.611 1.545 -9.004 1.00 86.44 87 LEU A CA 1
ATOM 687 C C . LEU A 1 87 ? 15.873 2.583 -8.147 1.00 86.44 87 LEU A C 1
ATOM 689 O O . LEU A 1 87 ? 15.222 2.219 -7.164 1.00 86.44 87 LEU A O 1
ATOM 693 N N . ALA A 1 88 ? 15.908 3.862 -8.538 1.00 83.50 88 ALA A N 1
ATOM 694 C CA . ALA A 1 88 ? 15.163 4.923 -7.861 1.00 83.50 88 ALA A CA 1
ATOM 695 C C . ALA A 1 88 ? 13.649 4.650 -7.868 1.00 83.50 88 ALA A C 1
ATOM 697 O O . ALA A 1 88 ? 12.978 4.842 -6.848 1.00 83.50 88 ALA A O 1
ATOM 698 N N . LEU A 1 89 ? 13.125 4.133 -8.985 1.00 85.69 89 LEU A N 1
ATOM 699 C CA . LEU A 1 89 ? 11.727 3.728 -9.121 1.00 85.69 89 LEU A CA 1
ATOM 700 C C . LEU A 1 89 ? 11.362 2.600 -8.148 1.00 85.69 89 LEU A C 1
ATOM 702 O O . LEU A 1 89 ? 10.398 2.709 -7.384 1.00 85.69 89 LEU A O 1
ATOM 706 N N . THR A 1 90 ? 12.168 1.539 -8.134 1.00 86.06 90 THR A N 1
ATOM 707 C CA . THR A 1 90 ? 11.945 0.363 -7.283 1.00 86.06 90 THR A CA 1
ATOM 708 C C . THR A 1 90 ? 12.040 0.724 -5.808 1.00 86.06 90 THR A C 1
ATOM 710 O O . THR A 1 90 ? 11.197 0.315 -5.009 1.00 86.06 90 THR A O 1
ATOM 713 N N . LEU A 1 91 ? 13.008 1.563 -5.437 1.00 87.12 91 LEU A N 1
ATOM 714 C CA . LEU A 1 91 ? 13.164 2.063 -4.076 1.00 87.12 91 LEU A CA 1
ATOM 715 C C . LEU A 1 91 ? 11.961 2.903 -3.627 1.00 87.12 91 LEU A C 1
ATOM 717 O O . LEU A 1 91 ? 11.505 2.753 -2.492 1.00 87.12 91 LEU A O 1
ATOM 721 N N . ALA A 1 92 ? 11.446 3.785 -4.487 1.00 86.81 92 ALA A N 1
ATOM 722 C CA . ALA A 1 92 ? 10.305 4.636 -4.159 1.00 86.81 92 ALA A CA 1
ATOM 723 C C . ALA A 1 92 ? 9.024 3.814 -3.936 1.00 86.81 92 ALA A C 1
ATOM 725 O O . ALA A 1 92 ? 8.336 4.023 -2.933 1.00 86.81 92 ALA A O 1
ATOM 726 N N . LEU A 1 93 ? 8.745 2.839 -4.811 1.00 88.06 93 LEU A N 1
ATOM 727 C CA . LEU A 1 93 ? 7.621 1.907 -4.654 1.00 88.06 93 LEU A CA 1
ATOM 728 C C . LEU A 1 93 ? 7.773 1.043 -3.407 1.00 88.06 93 LEU A C 1
ATOM 730 O O . LEU A 1 93 ? 6.841 0.953 -2.610 1.00 88.06 93 LEU A O 1
ATOM 734 N N . THR A 1 94 ? 8.958 0.464 -3.201 1.00 88.38 94 THR A N 1
ATOM 735 C CA . THR A 1 94 ? 9.244 -0.382 -2.036 1.00 88.38 94 THR A CA 1
ATOM 736 C C . THR A 1 94 ? 9.019 0.400 -0.750 1.00 88.38 94 THR A C 1
ATOM 738 O O . THR A 1 94 ? 8.279 -0.045 0.120 1.00 88.38 94 THR A O 1
ATOM 741 N N . LYS A 1 95 ? 9.565 1.618 -0.650 1.00 87.69 95 LYS A N 1
ATOM 742 C CA . LYS A 1 95 ? 9.362 2.476 0.524 1.00 87.69 95 LYS A CA 1
ATOM 743 C C . LYS A 1 95 ? 7.896 2.807 0.766 1.00 87.69 95 LYS A C 1
ATOM 745 O O . LYS A 1 95 ? 7.501 2.837 1.922 1.00 87.69 95 LYS A O 1
ATOM 750 N N . PHE A 1 96 ? 7.110 3.055 -0.282 1.00 89.38 96 PHE A N 1
ATOM 751 C CA . PHE A 1 96 ? 5.681 3.341 -0.144 1.00 89.38 96 PHE A CA 1
ATOM 752 C C . PHE A 1 96 ? 4.890 2.103 0.316 1.00 89.38 96 PHE A C 1
ATOM 754 O O . PHE A 1 96 ? 4.072 2.194 1.228 1.00 89.38 96 PHE A O 1
ATOM 761 N N . ILE A 1 97 ? 5.158 0.933 -0.271 1.00 88.31 97 ILE A N 1
ATOM 762 C CA . ILE A 1 97 ? 4.466 -0.328 0.044 1.00 88.31 97 ILE A CA 1
ATOM 763 C C . ILE A 1 97 ? 4.851 -0.855 1.432 1.00 88.31 97 ILE A C 1
ATOM 765 O O . ILE A 1 97 ? 4.016 -1.448 2.117 1.00 88.31 97 ILE A O 1
ATOM 769 N N . SER A 1 98 ? 6.090 -0.635 1.866 1.00 88.12 98 SER A N 1
ATOM 770 C CA . SER A 1 98 ? 6.595 -1.045 3.181 1.00 88.12 98 SER A CA 1
ATOM 771 C C . SER A 1 98 ? 6.231 -0.079 4.312 1.00 88.12 98 SER A C 1
ATOM 773 O O . SER A 1 98 ? 6.698 -0.271 5.432 1.00 88.12 98 SER A O 1
ATOM 775 N N . LEU A 1 99 ? 5.420 0.956 4.059 1.00 90.00 99 LEU A N 1
ATOM 776 C CA . LEU A 1 99 ? 4.929 1.817 5.132 1.00 90.00 99 LEU A CA 1
ATOM 777 C C . LEU A 1 99 ? 4.046 1.026 6.099 1.00 90.00 99 LEU A C 1
ATOM 779 O O . LEU A 1 99 ? 3.147 0.288 5.694 1.00 90.00 99 LEU A O 1
ATOM 783 N N . GLU A 1 100 ? 4.284 1.244 7.386 1.00 86.94 100 GLU A N 1
ATOM 784 C CA . GLU A 1 100 ? 3.534 0.641 8.479 1.00 86.94 100 GLU A CA 1
ATOM 785 C C . GLU A 1 100 ? 3.040 1.727 9.433 1.00 86.94 100 GLU A C 1
ATOM 787 O O . GLU A 1 100 ? 3.751 2.688 9.750 1.00 86.94 100 GLU A O 1
ATOM 792 N N . TYR A 1 101 ? 1.825 1.553 9.947 1.00 85.88 101 TYR A N 1
ATOM 793 C CA . TYR A 1 101 ? 1.303 2.402 11.005 1.00 85.88 101 TYR A CA 1
ATOM 794 C C . TYR A 1 101 ? 1.939 1.993 12.343 1.00 85.88 101 TYR A C 1
ATOM 796 O O . TYR A 1 101 ? 1.533 1.013 12.964 1.00 85.88 101 TYR A O 1
ATOM 804 N N . THR A 1 102 ? 2.955 2.732 12.797 1.00 79.69 102 THR A N 1
ATOM 805 C CA . THR A 1 102 ? 3.784 2.314 13.949 1.00 79.69 102 THR A CA 1
ATOM 806 C C . THR A 1 102 ? 3.625 3.159 15.210 1.00 79.69 102 THR A C 1
ATOM 808 O O . THR A 1 102 ? 3.680 2.611 16.308 1.00 79.69 102 THR A O 1
ATOM 811 N N . LYS A 1 103 ? 3.481 4.483 15.082 1.00 79.00 103 LYS A N 1
ATOM 812 C CA . LYS A 1 103 ? 3.501 5.421 16.218 1.00 79.00 103 LYS A CA 1
ATOM 813 C C . LYS A 1 103 ? 2.162 6.139 16.359 1.00 79.00 103 LYS A C 1
ATOM 815 O O . LYS A 1 103 ? 1.345 5.741 17.183 1.00 79.00 103 LYS A O 1
ATOM 820 N N . SER A 1 104 ? 1.926 7.169 15.550 1.00 85.31 104 SER A N 1
ATOM 821 C CA . SER A 1 104 ? 0.710 7.987 15.568 1.00 85.31 104 SER A CA 1
ATOM 822 C C . SER A 1 104 ? 0.195 8.257 14.155 1.00 85.31 104 SER A C 1
ATOM 824 O O . SER A 1 104 ? 0.924 8.087 13.173 1.00 85.31 104 SER A O 1
ATOM 826 N N . THR A 1 105 ? -1.047 8.735 14.050 1.00 87.25 105 THR A N 1
ATOM 827 C CA . THR A 1 105 ? -1.635 9.144 12.767 1.00 87.25 105 THR A CA 1
ATOM 828 C C . THR A 1 105 ? -0.781 10.215 12.098 1.00 87.25 105 THR A C 1
ATOM 830 O O . THR A 1 105 ? -0.462 10.100 10.922 1.00 87.25 105 THR A O 1
ATOM 833 N N . LEU A 1 106 ? -0.331 11.225 12.850 1.00 88.19 106 LEU A N 1
ATOM 834 C CA . LEU A 1 106 ? 0.460 12.333 12.305 1.00 88.19 106 LEU A CA 1
ATOM 835 C C . LEU A 1 106 ? 1.822 11.881 11.764 1.00 88.19 106 LEU A C 1
ATOM 837 O O . LEU A 1 106 ? 2.244 12.351 10.704 1.00 88.19 106 LEU A O 1
ATOM 841 N N . SER A 1 107 ? 2.506 10.960 12.455 1.00 89.81 107 SER A N 1
ATOM 842 C CA . SER A 1 107 ? 3.767 10.409 11.944 1.00 89.81 107 SER A CA 1
ATOM 843 C C . SER A 1 107 ? 3.526 9.586 10.684 1.00 89.81 107 SER A C 1
ATOM 845 O O . SER A 1 107 ? 4.215 9.781 9.692 1.00 89.81 107 SER A O 1
ATOM 847 N N . PHE A 1 108 ? 2.489 8.745 10.689 1.00 91.31 108 PHE A N 1
ATOM 848 C CA . PHE A 1 108 ? 2.131 7.911 9.546 1.00 91.31 108 PHE A CA 1
ATOM 849 C C . PHE A 1 108 ? 1.746 8.745 8.313 1.00 91.31 108 PHE A C 1
ATOM 851 O O . PHE A 1 108 ? 2.236 8.496 7.216 1.00 91.31 108 PHE A O 1
ATOM 858 N N . LEU A 1 109 ? 0.940 9.796 8.491 1.00 91.88 109 LEU A N 1
ATOM 859 C CA . LEU A 1 109 ? 0.596 10.742 7.427 1.00 91.88 109 LEU A CA 1
ATOM 860 C C . LEU A 1 109 ? 1.834 11.467 6.890 1.00 91.88 109 LEU A C 1
ATOM 862 O O . LEU A 1 109 ? 1.950 11.677 5.684 1.00 91.88 109 LEU A O 1
ATOM 866 N N . SER A 1 110 ? 2.772 11.835 7.764 1.00 92.31 110 SER A N 1
ATOM 867 C CA . SER A 1 110 ? 4.035 12.457 7.353 1.00 92.31 110 SER A CA 1
ATOM 868 C C . SER A 1 110 ? 4.890 11.495 6.526 1.00 92.31 110 SER A C 1
ATOM 870 O O . SER A 1 110 ? 5.383 11.879 5.464 1.00 92.31 110 SER A O 1
ATOM 872 N N . ASP A 1 111 ? 4.991 10.235 6.952 1.00 92.12 111 ASP A N 1
ATOM 873 C CA . ASP A 1 111 ? 5.717 9.186 6.237 1.00 92.12 111 ASP A CA 1
ATOM 874 C C . ASP A 1 111 ? 5.088 8.907 4.862 1.00 92.12 111 ASP A C 1
ATOM 876 O O . ASP A 1 111 ? 5.803 8.846 3.858 1.00 92.12 111 ASP A O 1
ATOM 880 N N . ILE A 1 112 ? 3.752 8.847 4.777 1.00 93.06 112 ILE A N 1
ATOM 881 C CA . ILE A 1 112 ? 3.019 8.717 3.509 1.00 93.06 112 ILE A CA 1
ATOM 882 C C . ILE A 1 112 ? 3.278 9.901 2.586 1.00 93.06 112 ILE A C 1
ATOM 884 O O . ILE A 1 112 ? 3.564 9.703 1.403 1.00 93.06 112 ILE A O 1
ATOM 888 N N . ARG A 1 113 ? 3.178 11.139 3.089 1.00 93.38 113 ARG A N 1
ATOM 889 C CA . ARG A 1 113 ? 3.430 12.339 2.276 1.00 93.38 113 ARG A CA 1
ATOM 890 C C . ARG A 1 113 ? 4.860 12.319 1.733 1.00 93.38 113 ARG A C 1
ATOM 892 O O . ARG A 1 113 ? 5.052 12.536 0.538 1.00 93.38 113 ARG A O 1
ATOM 899 N N . ALA A 1 114 ? 5.840 11.980 2.570 1.00 92.50 114 ALA A N 1
ATOM 900 C CA . ALA A 1 114 ? 7.240 11.876 2.169 1.00 92.50 114 ALA A 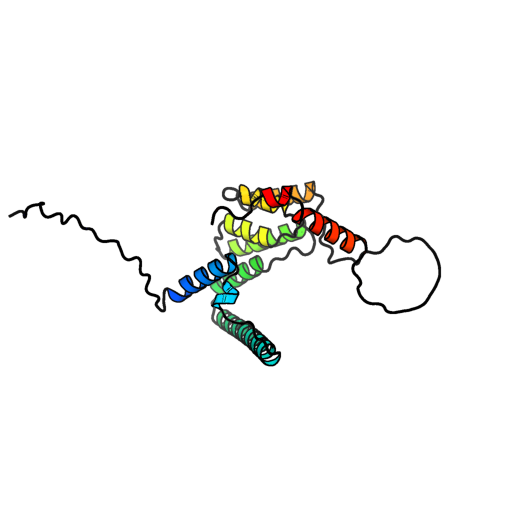CA 1
ATOM 901 C C . ALA A 1 114 ? 7.486 10.732 1.169 1.00 92.50 114 ALA A C 1
ATOM 903 O O . ALA A 1 114 ? 8.303 10.862 0.257 1.00 92.50 114 ALA A O 1
ATOM 904 N N . ALA A 1 115 ? 6.806 9.593 1.308 1.00 91.31 115 ALA A N 1
ATOM 905 C CA . ALA A 1 115 ? 6.891 8.497 0.345 1.00 91.31 115 ALA A CA 1
ATOM 906 C C . ALA A 1 115 ? 6.232 8.871 -0.994 1.00 91.31 115 ALA A C 1
ATOM 908 O O . ALA A 1 115 ? 6.813 8.637 -2.050 1.00 91.31 115 ALA A O 1
ATOM 909 N N . ASN A 1 116 ? 5.079 9.544 -0.967 1.00 90.75 116 ASN A N 1
ATOM 910 C CA . ASN A 1 116 ? 4.418 10.049 -2.170 1.00 90.75 116 ASN A CA 1
ATOM 911 C C . ASN A 1 116 ? 5.267 11.104 -2.898 1.00 90.75 116 ASN A C 1
ATOM 913 O O . ASN A 1 116 ? 5.346 11.078 -4.121 1.00 90.75 116 ASN A O 1
ATOM 917 N N . GLN A 1 117 ? 5.962 11.986 -2.175 1.00 90.06 117 GLN A N 1
ATOM 918 C CA . GLN A 1 117 ? 6.924 12.913 -2.783 1.00 90.06 117 GLN A CA 1
ATOM 919 C C . GLN A 1 117 ? 8.058 12.178 -3.506 1.00 90.06 117 GLN A C 1
ATOM 921 O O . GLN A 1 117 ? 8.443 12.583 -4.599 1.00 90.06 117 GLN A O 1
ATOM 926 N N . ARG A 1 118 ? 8.556 11.067 -2.947 1.00 88.69 118 ARG A N 1
ATOM 927 C CA . ARG A 1 118 ? 9.569 10.230 -3.613 1.00 88.69 118 ARG A CA 1
ATOM 928 C C . ARG A 1 118 ? 9.033 9.567 -4.878 1.00 88.69 118 ARG A C 1
ATOM 930 O O . ARG A 1 118 ? 9.751 9.533 -5.869 1.00 88.69 118 ARG A O 1
ATOM 937 N N . LEU A 1 119 ? 7.783 9.097 -4.869 1.00 89.56 119 LEU A N 1
ATOM 938 C CA . LEU A 1 119 ? 7.133 8.574 -6.076 1.00 89.56 119 LEU A CA 1
ATOM 939 C C . LEU A 1 119 ? 7.061 9.641 -7.175 1.00 89.56 119 LEU A C 1
ATOM 941 O O . LEU A 1 119 ? 7.434 9.377 -8.314 1.00 89.56 119 LEU A O 1
ATOM 945 N N . VAL A 1 120 ? 6.641 10.859 -6.820 1.00 87.62 120 VAL A N 1
ATOM 946 C CA . VAL A 1 120 ? 6.564 11.987 -7.761 1.00 87.62 120 VAL A CA 1
ATOM 947 C C . VAL A 1 120 ? 7.950 12.366 -8.291 1.00 87.62 120 VAL A C 1
ATOM 949 O O . VAL A 1 120 ? 8.103 12.560 -9.493 1.00 87.62 120 VAL A O 1
ATOM 952 N N . ALA A 1 121 ? 8.972 12.412 -7.430 1.00 85.62 121 ALA A N 1
ATOM 953 C CA . ALA A 1 121 ? 10.352 12.691 -7.834 1.00 85.62 121 ALA A CA 1
ATOM 954 C C . ALA A 1 121 ? 10.910 11.623 -8.793 1.00 85.62 121 ALA A C 1
ATOM 956 O O . ALA A 1 121 ? 11.597 11.957 -9.753 1.00 85.62 121 ALA A O 1
ATOM 957 N N . ALA A 1 122 ? 10.544 10.356 -8.584 1.00 84.56 122 ALA A N 1
ATOM 958 C CA . ALA A 1 122 ? 10.863 9.245 -9.481 1.00 84.56 122 ALA A CA 1
ATOM 959 C C . ALA A 1 122 ? 9.979 9.200 -10.748 1.00 84.56 122 ALA A C 1
ATOM 961 O O . ALA A 1 122 ? 10.042 8.232 -11.500 1.00 84.56 122 ALA A O 1
ATOM 962 N N . LYS A 1 123 ? 9.143 10.225 -10.989 1.00 83.75 123 LYS A N 1
ATOM 963 C CA . LYS A 1 123 ? 8.180 10.319 -12.105 1.00 83.75 123 LYS A CA 1
ATOM 964 C C . LYS A 1 123 ? 7.164 9.169 -12.154 1.00 83.75 123 LYS A C 1
ATOM 966 O O . LYS A 1 123 ? 6.586 8.890 -13.202 1.00 83.75 123 LYS A O 1
ATOM 971 N N . ILE A 1 124 ? 6.893 8.531 -11.017 1.00 78.25 124 ILE A N 1
ATOM 972 C CA . ILE A 1 124 ? 5.905 7.458 -10.906 1.00 78.25 124 ILE A CA 1
ATOM 973 C C . ILE A 1 124 ? 4.518 8.070 -10.723 1.00 78.25 124 ILE A C 1
ATOM 975 O O . ILE A 1 124 ? 4.194 8.657 -9.685 1.00 78.25 124 ILE A O 1
ATOM 979 N N . THR A 1 125 ? 3.660 7.869 -11.715 1.00 79.75 125 THR A N 1
ATOM 980 C CA . THR A 1 125 ? 2.244 8.232 -11.660 1.00 79.75 125 THR A CA 1
ATOM 981 C C . THR A 1 125 ? 1.428 7.037 -11.173 1.00 79.75 125 THR A C 1
ATOM 983 O O . THR A 1 125 ? 0.885 6.265 -11.951 1.00 79.75 125 THR A O 1
ATOM 986 N N . LEU A 1 126 ? 1.353 6.864 -9.851 1.00 82.06 126 LEU A N 1
ATOM 987 C CA . LEU A 1 126 ? 0.300 6.032 -9.263 1.00 82.06 126 LEU A CA 1
ATOM 988 C C . LEU A 1 126 ? -1.002 6.834 -9.227 1.00 82.06 126 LEU A C 1
ATOM 990 O O . LEU A 1 126 ? -1.009 7.986 -8.778 1.00 82.06 126 LEU A O 1
ATOM 994 N N . ASP A 1 127 ? -2.090 6.205 -9.659 1.00 85.88 127 ASP A N 1
ATOM 995 C CA . ASP A 1 127 ? -3.426 6.779 -9.568 1.00 85.88 127 ASP A CA 1
ATOM 996 C C . ASP A 1 127 ? -3.804 7.081 -8.101 1.00 85.88 127 ASP A C 1
ATOM 998 O O . ASP A 1 127 ? -3.369 6.394 -7.166 1.00 85.88 127 ASP A O 1
ATOM 1002 N N . ALA A 1 128 ? -4.592 8.137 -7.879 1.00 85.88 128 ALA A N 1
ATOM 1003 C CA . ALA A 1 128 ? -5.014 8.554 -6.542 1.00 85.88 128 ALA A CA 1
ATOM 1004 C C . ALA A 1 128 ? -5.799 7.454 -5.804 1.00 85.88 128 ALA A C 1
ATOM 1006 O O . ALA A 1 128 ? -5.641 7.294 -4.591 1.00 85.88 128 ALA A O 1
ATOM 1007 N N . GLN A 1 129 ? -6.581 6.659 -6.530 1.00 85.62 129 GLN A N 1
ATOM 1008 C CA . GLN A 1 129 ? -7.333 5.521 -6.014 1.00 85.62 129 GLN A CA 1
ATOM 1009 C C . GLN A 1 129 ? -6.387 4.426 -5.527 1.00 85.62 129 GLN A C 1
ATOM 1011 O O . GLN A 1 129 ? -6.535 3.940 -4.409 1.00 85.62 129 GLN A O 1
ATOM 1016 N N . VAL A 1 130 ? -5.354 4.098 -6.310 1.00 86.88 130 VAL A N 1
ATOM 1017 C CA . VAL A 1 130 ? -4.349 3.092 -5.928 1.00 86.88 130 VAL A CA 1
ATOM 1018 C C . VAL A 1 130 ? -3.619 3.522 -4.657 1.00 86.88 130 VAL A C 1
ATOM 1020 O O . VAL A 1 130 ? -3.481 2.733 -3.724 1.00 86.88 130 VAL A O 1
ATOM 1023 N N . LYS A 1 131 ? -3.205 4.791 -4.568 1.00 89.19 131 LYS A N 1
ATOM 1024 C CA . LYS A 1 131 ? -2.567 5.331 -3.355 1.00 89.19 131 LYS A CA 1
ATOM 1025 C C . LYS A 1 131 ? -3.498 5.277 -2.143 1.00 89.19 131 LYS A C 1
ATOM 1027 O O . LYS A 1 131 ? -3.044 4.967 -1.041 1.00 89.19 131 LYS A O 1
ATOM 1032 N N . THR A 1 132 ? -4.783 5.558 -2.348 1.00 89.38 132 THR A N 1
ATOM 1033 C CA . THR A 1 132 ? -5.813 5.504 -1.305 1.00 89.38 132 THR A CA 1
ATOM 1034 C C . THR A 1 132 ? -5.994 4.076 -0.800 1.00 89.38 132 THR A C 1
ATOM 1036 O O . THR A 1 132 ? -5.823 3.838 0.391 1.00 89.38 132 THR A O 1
ATOM 1039 N N . LEU A 1 133 ? -6.223 3.108 -1.691 1.00 86.69 133 LEU A N 1
ATOM 1040 C CA . LEU A 1 133 ? -6.379 1.692 -1.340 1.00 86.69 133 LEU A CA 1
ATOM 1041 C C . LEU A 1 133 ? -5.144 1.127 -0.628 1.00 86.69 133 LEU A C 1
ATOM 1043 O O . LEU A 1 133 ? -5.276 0.483 0.412 1.00 86.69 133 LEU A O 1
ATOM 1047 N N . LEU A 1 134 ? -3.943 1.425 -1.136 1.00 88.62 134 LEU A N 1
ATOM 1048 C CA . LEU A 1 134 ? -2.694 1.025 -0.485 1.00 88.62 134 LEU A CA 1
ATOM 1049 C C . LEU A 1 134 ? -2.574 1.628 0.916 1.00 88.62 134 LEU A C 1
ATOM 1051 O O . LEU A 1 134 ? -2.153 0.935 1.834 1.00 88.62 134 LEU A O 1
ATOM 1055 N N . THR A 1 135 ? -2.968 2.891 1.101 1.00 88.81 135 THR A N 1
ATOM 1056 C CA . THR A 1 135 ? -2.938 3.544 2.417 1.00 88.81 135 THR A CA 1
ATOM 1057 C C . THR A 1 135 ? -3.944 2.918 3.380 1.00 88.81 135 THR A C 1
ATOM 1059 O O . THR A 1 135 ? -3.585 2.633 4.520 1.00 88.81 135 THR A O 1
ATOM 1062 N N . LEU A 1 136 ? -5.176 2.658 2.926 1.00 87.69 136 LEU A N 1
ATOM 1063 C CA . LEU A 1 136 ? -6.220 2.009 3.726 1.00 87.69 136 LEU A CA 1
ATOM 1064 C C . LEU A 1 136 ? -5.774 0.633 4.226 1.00 87.69 136 LEU A C 1
ATOM 1066 O O . LEU A 1 136 ? -5.977 0.315 5.393 1.00 87.69 136 LEU A O 1
ATOM 1070 N N . GLN A 1 137 ? -5.097 -0.152 3.380 1.00 86.25 137 GLN A N 1
ATOM 1071 C CA . GLN A 1 137 ? -4.576 -1.470 3.753 1.00 86.25 137 GLN A CA 1
ATOM 1072 C C . GLN A 1 137 ? -3.575 -1.412 4.922 1.00 86.25 137 GLN A C 1
ATOM 1074 O O . GLN A 1 137 ? -3.389 -2.402 5.627 1.00 86.25 137 GLN A O 1
ATOM 1079 N N . LYS A 1 138 ? -2.904 -0.272 5.127 1.00 87.19 138 LYS A N 1
ATOM 1080 C CA . LYS A 1 138 ? -1.920 -0.084 6.205 1.00 87.19 138 LYS A CA 1
ATOM 1081 C C . LYS A 1 138 ? -2.521 0.469 7.493 1.00 87.19 138 LYS A C 1
ATOM 1083 O O . LYS A 1 138 ? -1.802 0.568 8.489 1.00 87.19 138 LYS A O 1
ATOM 1088 N N . LEU A 1 139 ? -3.796 0.856 7.488 1.00 86.25 139 LEU A N 1
ATOM 1089 C CA . LEU A 1 139 ? -4.447 1.395 8.673 1.00 86.25 139 LEU A CA 1
ATOM 1090 C C . LEU A 1 139 ? -4.770 0.285 9.684 1.00 86.25 139 LEU A C 1
ATOM 1092 O O . LEU A 1 139 ? -5.136 -0.827 9.300 1.00 86.25 139 LEU A O 1
ATOM 1096 N N . PRO A 1 140 ? -4.665 0.570 10.991 1.00 84.00 140 PRO A N 1
ATOM 1097 C CA . PRO A 1 140 ? -5.098 -0.363 12.020 1.00 84.00 140 PRO A CA 1
ATOM 1098 C C . PRO A 1 140 ? -6.625 -0.496 12.053 1.00 84.00 140 PRO A C 1
ATOM 1100 O O . PRO A 1 140 ? -7.354 0.387 11.602 1.00 84.00 140 PRO A O 1
ATOM 1103 N N . LEU A 1 141 ? -7.110 -1.554 12.713 1.00 77.31 141 LEU A N 1
ATOM 1104 C CA . LEU A 1 141 ? -8.544 -1.841 12.884 1.00 77.31 141 LEU A CA 1
ATOM 1105 C C . LEU A 1 141 ? -9.337 -0.702 13.555 1.00 77.31 141 LEU A C 1
ATOM 1107 O O . LEU A 1 141 ? -10.551 -0.624 13.417 1.00 77.31 141 LEU A O 1
ATOM 1111 N N . LEU A 1 142 ? -8.661 0.226 14.235 1.00 79.12 142 LEU A N 1
ATOM 1112 C CA . LEU A 1 142 ? -9.284 1.432 14.789 1.00 79.12 142 LEU A CA 1
ATOM 1113 C C . LEU A 1 142 ? -9.925 2.337 13.716 1.00 79.12 142 LEU A C 1
ATOM 1115 O O . LEU A 1 142 ? -10.737 3.184 14.066 1.00 79.12 142 LEU A O 1
ATOM 1119 N N . PHE A 1 143 ? -9.589 2.151 12.434 1.00 83.69 143 PHE A N 1
ATOM 1120 C CA . PHE A 1 143 ? -10.153 2.892 11.301 1.00 83.69 143 PHE A CA 1
ATOM 1121 C C . PHE A 1 143 ? -11.188 2.090 10.494 1.00 83.69 143 PHE A C 1
ATOM 1123 O O . PHE A 1 143 ? -11.504 2.497 9.381 1.00 83.69 143 PHE A O 1
ATOM 1130 N N . ILE A 1 144 ? -11.729 0.968 10.995 1.00 78.69 144 ILE A N 1
ATOM 1131 C CA . ILE A 1 144 ? -12.697 0.145 10.232 1.00 78.69 144 ILE A CA 1
ATOM 1132 C C . ILE A 1 144 ? -13.875 0.981 9.715 1.00 78.69 144 ILE A C 1
ATOM 1134 O O . ILE A 1 144 ? -14.166 0.933 8.524 1.00 78.69 144 ILE A O 1
ATOM 1138 N N . SER A 1 145 ? -14.492 1.806 10.564 1.00 78.44 145 SER A N 1
ATOM 1139 C CA . SER A 1 145 ? -15.620 2.663 10.169 1.00 78.44 145 SER A CA 1
ATOM 1140 C C . SER A 1 145 ? -15.242 3.658 9.068 1.00 78.44 145 SER A C 1
ATOM 1142 O O . SER A 1 145 ? -16.000 3.877 8.125 1.00 78.44 145 SER A O 1
ATOM 1144 N N . PHE A 1 146 ? -14.038 4.229 9.138 1.00 83.06 146 PHE A N 1
ATOM 1145 C CA . PHE A 1 146 ? -13.500 5.085 8.085 1.00 83.06 146 PHE A CA 1
ATOM 1146 C C . PHE A 1 146 ? -13.267 4.299 6.787 1.00 83.06 146 PHE A C 1
ATOM 1148 O O . PHE A 1 146 ? -13.654 4.762 5.713 1.00 83.06 146 PHE A O 1
ATOM 1155 N N . CYS A 1 147 ? -12.684 3.101 6.874 1.00 80.75 147 CYS A N 1
ATOM 1156 C CA . CYS A 1 147 ? -12.461 2.214 5.736 1.00 80.75 147 CYS A CA 1
ATOM 1157 C C . CYS A 1 147 ? -13.775 1.800 5.064 1.00 80.75 147 CYS A C 1
ATOM 1159 O O . CYS A 1 147 ? -13.825 1.771 3.839 1.00 80.75 147 CYS A O 1
ATOM 1161 N N . GLU A 1 148 ? -14.839 1.530 5.821 1.00 78.25 148 GLU A N 1
ATOM 1162 C CA . GLU A 1 148 ? -16.172 1.211 5.293 1.00 78.25 148 GLU A CA 1
ATOM 1163 C C . GLU A 1 148 ? -16.782 2.407 4.557 1.00 78.25 148 GLU A C 1
ATOM 1165 O O . GLU A 1 148 ? -17.175 2.286 3.397 1.00 78.25 148 GLU A O 1
ATOM 1170 N N . VAL A 1 149 ? -16.772 3.590 5.179 1.00 79.69 149 VAL A N 1
ATOM 1171 C CA . VAL A 1 149 ? -17.282 4.830 4.567 1.00 79.69 149 VAL A CA 1
ATOM 1172 C C . VAL A 1 149 ? -16.520 5.173 3.289 1.00 79.69 149 VAL A C 1
ATOM 1174 O O . VAL A 1 149 ? -17.117 5.577 2.290 1.00 79.69 149 VAL A O 1
ATOM 1177 N N . ILE A 1 150 ? -15.195 5.010 3.299 1.00 75.88 150 ILE A N 1
ATOM 1178 C CA . ILE A 1 150 ? -14.379 5.229 2.107 1.00 75.88 150 ILE A CA 1
ATOM 1179 C C . ILE A 1 150 ? -14.690 4.156 1.070 1.00 75.88 150 ILE A C 1
ATOM 1181 O O . ILE A 1 150 ? -14.917 4.514 -0.071 1.00 75.88 150 ILE A O 1
ATOM 1185 N N . SER A 1 151 ? -14.764 2.875 1.424 1.00 70.94 151 SER A N 1
ATOM 1186 C CA . SER A 1 151 ? -15.000 1.792 0.454 1.00 70.94 151 SER A CA 1
ATOM 1187 C C . SER A 1 151 ? -16.332 1.931 -0.292 1.00 70.94 151 SER A C 1
ATOM 1189 O O . SER A 1 151 ? -16.415 1.536 -1.450 1.00 70.94 151 SER A O 1
ATOM 1191 N N . VAL A 1 152 ? -17.349 2.535 0.333 1.00 66.56 152 VAL A N 1
ATOM 1192 C CA . VAL A 1 152 ? -18.671 2.773 -0.279 1.00 66.56 152 VAL A CA 1
ATOM 1193 C C . VAL A 1 152 ? -18.689 3.991 -1.221 1.00 66.56 152 VAL A C 1
ATOM 1195 O O . VAL A 1 152 ? -19.509 4.040 -2.133 1.00 66.56 152 VAL A O 1
ATOM 1198 N N . GLY A 1 153 ? -17.792 4.966 -1.037 1.00 61.97 153 GLY A N 1
ATOM 1199 C CA . GLY A 1 153 ? -17.787 6.231 -1.793 1.00 61.97 153 GLY A CA 1
ATOM 1200 C C . GLY A 1 153 ? -16.452 6.611 -2.442 1.00 61.97 153 GLY A C 1
ATOM 1201 O O . GLY A 1 153 ? -16.311 7.726 -2.946 1.00 61.97 153 GLY A O 1
ATOM 1202 N N . CYS A 1 154 ? -15.443 5.739 -2.396 1.00 57.06 154 CYS A N 1
ATOM 1203 C CA . CYS A 1 154 ? -14.136 6.001 -2.985 1.00 57.06 154 CYS A CA 1
ATOM 1204 C C . CYS A 1 154 ? -14.312 6.113 -4.495 1.00 57.06 154 CYS A C 1
ATOM 1206 O O . CYS A 1 154 ? -15.113 5.374 -5.050 1.00 57.06 154 CYS A O 1
ATOM 1208 N N . LEU A 1 155 ? -13.576 7.028 -5.128 1.00 56.94 155 LEU A N 1
ATOM 1209 C CA . LEU A 1 155 ? -12.995 6.930 -6.481 1.00 56.94 155 LEU A CA 1
ATOM 1210 C C . LEU A 1 155 ? -12.757 8.325 -7.101 1.00 56.94 155 LEU A C 1
ATOM 1212 O O . LEU A 1 155 ? -12.064 8.399 -8.109 1.00 56.94 155 LEU A O 1
ATOM 1216 N N . GLN A 1 156 ? -13.260 9.429 -6.522 1.00 70.19 156 GLN A N 1
ATOM 1217 C CA . GLN A 1 156 ? -13.165 10.762 -7.160 1.00 70.19 156 GLN A CA 1
ATOM 1218 C C . GLN A 1 156 ? -12.373 11.831 -6.384 1.00 70.19 156 GLN A C 1
ATOM 1220 O O . GLN A 1 156 ? -12.105 12.899 -6.930 1.00 70.19 156 GLN A O 1
ATOM 1225 N N . GLU A 1 157 ? -11.980 11.595 -5.127 1.00 81.19 157 GLU A N 1
ATOM 1226 C CA . GLU A 1 157 ? -11.201 12.594 -4.379 1.00 81.19 157 GLU A CA 1
ATOM 1227 C C . GLU A 1 157 ? -9.691 12.486 -4.642 1.00 81.19 157 GLU A C 1
ATOM 1229 O O . GLU A 1 157 ? -9.146 11.409 -4.883 1.00 81.19 157 GLU A O 1
ATOM 1234 N N . SER A 1 158 ? -8.992 13.621 -4.569 1.00 88.88 158 SER A N 1
ATOM 1235 C CA . SER A 1 158 ? -7.531 13.640 -4.664 1.00 88.88 158 SER A CA 1
ATOM 1236 C C . SER A 1 158 ? -6.884 12.969 -3.445 1.00 88.88 158 SER A C 1
ATOM 1238 O O . SER A 1 158 ? -7.421 13.009 -2.335 1.00 88.88 158 SER A O 1
ATOM 1240 N N . PHE A 1 159 ? -5.677 12.419 -3.617 1.00 89.69 159 PHE A N 1
ATOM 1241 C CA . PHE A 1 159 ? -4.955 11.770 -2.517 1.00 89.69 159 PHE A CA 1
ATOM 1242 C C . PHE A 1 159 ? -4.694 12.717 -1.331 1.00 89.69 159 PHE A C 1
ATOM 1244 O O . PHE A 1 159 ? -4.701 12.296 -0.180 1.00 89.69 159 PHE A O 1
ATOM 1251 N N . THR A 1 160 ? -4.505 14.016 -1.579 1.00 89.50 160 THR A N 1
ATOM 1252 C CA . THR A 1 160 ? -4.319 15.013 -0.514 1.00 89.50 160 THR A CA 1
ATOM 1253 C C . THR A 1 160 ? -5.607 15.267 0.269 1.00 89.50 160 THR A C 1
ATOM 1255 O O . THR A 1 160 ? -5.555 15.361 1.496 1.00 89.50 160 THR A O 1
ATOM 1258 N N . SER A 1 161 ? -6.757 15.323 -0.413 1.00 89.69 161 SER A N 1
ATOM 1259 C CA . SER A 1 161 ? -8.077 15.419 0.225 1.00 89.69 161 SER A CA 1
ATOM 1260 C C . SER A 1 161 ? -8.347 14.214 1.126 1.00 89.69 161 SER A C 1
ATOM 1262 O O . SER A 1 161 ? -8.735 14.391 2.281 1.00 89.69 161 SER A O 1
ATOM 1264 N N . PHE A 1 162 ? -8.046 13.009 0.632 1.00 91.19 162 PHE A N 1
ATOM 1265 C CA . PHE A 1 162 ? -8.141 11.767 1.398 1.00 91.19 162 PHE A CA 1
ATOM 1266 C C . PHE A 1 162 ? -7.300 11.816 2.684 1.00 91.19 162 PHE A C 1
ATOM 1268 O O . PHE A 1 162 ? -7.824 11.574 3.772 1.00 91.19 162 PHE A O 1
ATOM 1275 N N . LEU A 1 163 ? -6.017 12.194 2.591 1.00 92.00 163 LEU A N 1
ATOM 1276 C CA . LEU A 1 163 ? -5.137 12.270 3.765 1.00 92.00 163 LEU A CA 1
ATOM 1277 C C . LEU A 1 163 ? -5.634 13.284 4.801 1.00 92.00 163 LEU A C 1
ATOM 1279 O O . LEU A 1 163 ? -5.548 13.020 5.998 1.00 92.00 163 LEU A O 1
ATOM 1283 N N . LYS A 1 164 ? -6.187 14.419 4.358 1.00 91.25 164 LYS A N 1
ATOM 1284 C CA . LYS A 1 164 ? -6.777 15.421 5.257 1.00 91.25 164 LYS A CA 1
ATOM 1285 C C . LYS A 1 164 ? -8.037 14.894 5.946 1.00 91.25 164 LYS A C 1
ATOM 1287 O O . LYS A 1 164 ? -8.260 15.162 7.122 1.00 91.25 164 LYS A O 1
ATOM 1292 N N . ARG A 1 165 ? -8.865 14.126 5.234 1.00 89.75 165 ARG A N 1
ATOM 1293 C CA . ARG A 1 165 ? -10.056 13.501 5.818 1.00 89.75 165 ARG A CA 1
ATOM 1294 C C . ARG A 1 165 ? -9.689 12.442 6.854 1.00 89.75 165 ARG A C 1
ATOM 1296 O O . ARG A 1 165 ? -10.307 12.407 7.911 1.00 89.75 165 ARG A O 1
ATOM 1303 N N . LEU A 1 166 ? -8.669 11.633 6.568 1.00 89.81 166 LEU A N 1
ATOM 1304 C CA . LEU A 1 166 ? -8.109 10.654 7.501 1.00 89.81 166 LEU A CA 1
ATOM 1305 C C . LEU A 1 166 ? -7.565 11.327 8.774 1.00 89.81 166 LEU A C 1
ATOM 1307 O O . LEU A 1 166 ? -7.790 10.838 9.877 1.00 89.81 166 LEU A O 1
ATOM 1311 N N . GLU A 1 167 ? -6.881 12.463 8.626 1.00 91.19 167 GLU A N 1
ATOM 1312 C CA . GLU A 1 167 ? -6.391 13.279 9.745 1.00 91.19 167 GLU A CA 1
ATOM 1313 C C . GLU A 1 167 ? -7.544 13.773 10.630 1.00 91.19 167 GLU A C 1
ATOM 1315 O O . GLU A 1 167 ? -7.554 13.514 11.833 1.00 91.19 167 GLU A O 1
ATOM 1320 N N . ASN A 1 168 ? -8.567 14.380 10.022 1.00 90.31 168 ASN A N 1
ATOM 1321 C CA . ASN A 1 168 ? -9.748 14.870 10.734 1.00 90.31 168 ASN A CA 1
ATOM 1322 C C . ASN A 1 168 ? -10.521 13.746 11.446 1.00 90.31 168 ASN A C 1
ATOM 1324 O O . ASN A 1 168 ? -11.020 13.942 12.554 1.00 90.31 168 ASN A O 1
ATOM 1328 N N . ASP A 1 169 ? -10.650 12.575 10.815 1.00 86.50 169 ASP A N 1
ATOM 1329 C CA . ASP A 1 169 ? -11.320 11.422 11.418 1.00 86.50 169 ASP A CA 1
ATOM 1330 C C . ASP A 1 169 ? -10.549 10.906 12.641 1.00 86.50 169 ASP A C 1
ATOM 1332 O O . ASP A 1 169 ? -11.136 10.689 13.703 1.00 86.50 169 ASP A O 1
ATOM 1336 N N . ALA A 1 170 ? -9.220 10.816 12.544 1.00 86.44 170 ALA A N 1
ATOM 1337 C CA . ALA A 1 170 ? -8.381 10.440 13.675 1.00 86.44 170 ALA A CA 1
ATOM 1338 C C . ALA A 1 170 ? -8.490 11.430 14.845 1.00 86.44 170 ALA A C 1
ATOM 1340 O O . ALA A 1 170 ? -8.537 11.005 16.002 1.00 86.44 170 ALA A O 1
ATOM 1341 N N . GLU A 1 171 ? -8.552 12.736 14.569 1.00 85.88 171 GLU A N 1
ATOM 1342 C CA . GLU A 1 171 ? -8.756 13.766 15.593 1.00 85.88 171 GLU A CA 1
ATOM 1343 C C . GLU A 1 171 ? -10.132 13.646 16.253 1.00 85.88 171 GLU A C 1
ATOM 1345 O O . GLU A 1 171 ? -10.227 13.603 17.485 1.00 85.88 171 GLU A O 1
ATOM 1350 N N . LYS A 1 172 ? -11.189 13.519 15.441 1.00 83.12 172 LYS A N 1
ATOM 1351 C CA . LYS A 1 172 ? -12.572 13.349 15.902 1.00 83.12 172 LYS A CA 1
ATOM 1352 C C . LYS A 1 172 ? -12.719 12.116 16.794 1.00 83.12 172 LYS A C 1
ATOM 1354 O O . LYS A 1 172 ? -13.344 12.193 17.852 1.00 83.12 172 LYS A O 1
ATOM 1359 N N . ASN A 1 173 ? -12.097 11.008 16.400 1.00 79.94 173 ASN A N 1
ATOM 1360 C CA . ASN A 1 173 ? -12.132 9.736 17.120 1.00 79.94 173 ASN A CA 1
ATOM 1361 C C . ASN A 1 173 ? -11.034 9.615 18.198 1.00 79.94 173 ASN A C 1
ATOM 1363 O O . ASN A 1 173 ? -10.925 8.582 18.854 1.00 79.94 173 ASN A O 1
ATOM 1367 N N . LYS A 1 174 ? -10.229 10.668 18.423 1.00 79.81 174 LYS A N 1
ATOM 1368 C CA . LYS A 1 174 ? -9.141 10.726 19.421 1.00 79.81 174 LYS A CA 1
ATOM 1369 C C . LYS A 1 174 ? -8.110 9.588 19.290 1.00 79.81 174 LYS A C 1
ATOM 1371 O O . LYS A 1 174 ? -7.526 9.153 20.286 1.00 79.81 174 LYS A O 1
ATOM 1376 N N . ILE A 1 175 ? -7.838 9.130 18.069 1.00 74.56 175 ILE A N 1
ATOM 1377 C CA . ILE A 1 175 ? -6.891 8.047 17.772 1.00 74.56 175 ILE A CA 1
ATOM 1378 C C . ILE A 1 175 ? -5.463 8.606 17.854 1.00 74.56 175 ILE A C 1
ATOM 1380 O O . ILE A 1 175 ? -4.969 9.216 16.909 1.00 74.56 175 ILE A O 1
ATOM 1384 N N . LYS A 1 176 ? -4.794 8.451 19.006 1.00 62.19 176 LYS A N 1
ATOM 1385 C CA . LYS A 1 176 ? -3.476 9.076 19.242 1.00 62.19 176 LYS A CA 1
ATOM 1386 C C . LYS A 1 176 ? -2.270 8.154 19.045 1.00 62.19 176 LYS A C 1
ATOM 1388 O O . LYS A 1 176 ? -1.252 8.637 18.557 1.00 62.19 176 LYS A O 1
ATOM 1393 N N . VAL A 1 177 ? -2.333 6.864 19.396 1.00 58.88 177 VAL A N 1
ATOM 1394 C CA . VAL A 1 177 ? -1.160 5.962 19.338 1.00 58.88 177 VAL A CA 1
ATOM 1395 C C . VAL A 1 177 ? -1.596 4.494 19.235 1.00 58.88 177 VAL A C 1
ATOM 1397 O O . VAL A 1 177 ? -2.468 4.080 19.996 1.00 58.88 177 VAL A O 1
ATOM 1400 N N . ILE A 1 178 ? -0.946 3.682 18.387 1.00 53.88 178 ILE A N 1
ATOM 1401 C CA . ILE A 1 178 ? -0.854 2.234 18.655 1.00 53.88 178 ILE A CA 1
ATOM 1402 C C . ILE A 1 178 ? 0.386 2.057 19.525 1.00 53.88 178 ILE A C 1
ATOM 1404 O O . ILE A 1 178 ? 1.501 1.906 19.029 1.00 53.88 178 ILE A O 1
ATOM 1408 N N . ALA A 1 179 ? 0.231 2.126 20.844 1.00 41.12 179 ALA A N 1
ATOM 1409 C CA . ALA A 1 179 ? 1.273 1.572 21.690 1.00 41.12 179 ALA A CA 1
ATOM 1410 C C . ALA A 1 179 ? 1.286 0.071 21.386 1.00 41.12 179 ALA A C 1
ATOM 1412 O O . ALA A 1 179 ? 0.271 -0.591 21.606 1.00 41.12 179 ALA A O 1
ATOM 1413 N N . LYS A 1 180 ? 2.390 -0.471 20.849 1.00 41.22 180 LYS A N 1
ATOM 1414 C CA . LYS A 1 180 ? 2.623 -1.922 20.873 1.00 41.22 180 LYS A CA 1
ATOM 1415 C C . LYS A 1 180 ? 2.336 -2.374 22.300 1.00 41.22 180 LYS A C 1
ATOM 1417 O O . LYS A 1 180 ? 3.059 -1.962 23.201 1.00 41.22 180 LYS A O 1
ATOM 1422 N N . SER A 1 181 ? 1.228 -3.094 22.473 1.00 33.44 181 SER A N 1
ATOM 1423 C CA . SER A 1 181 ? 0.694 -3.649 23.717 1.00 33.44 181 SER A CA 1
ATOM 1424 C C . SER A 1 181 ? 1.540 -3.337 24.958 1.00 33.44 181 SER A C 1
ATOM 1426 O O . SER A 1 181 ? 2.427 -4.108 25.333 1.00 33.44 181 SER A O 1
ATOM 1428 N N . ALA A 1 182 ? 1.244 -2.225 25.633 1.00 31.92 182 ALA A N 1
ATOM 1429 C CA . ALA A 1 182 ? 1.491 -2.192 27.061 1.00 31.92 182 ALA A CA 1
ATOM 1430 C C . ALA A 1 182 ? 0.560 -3.254 27.652 1.00 31.92 182 ALA A C 1
ATOM 1432 O O . ALA A 1 182 ? -0.662 -3.126 27.603 1.00 31.92 182 ALA A O 1
ATOM 1433 N N . LYS A 1 183 ? 1.165 -4.351 28.107 1.00 29.98 183 LYS A N 1
ATOM 1434 C CA . LYS A 1 183 ? 0.545 -5.404 28.914 1.00 29.98 183 LYS A CA 1
ATOM 1435 C C . LYS A 1 183 ? -0.474 -4.757 29.873 1.00 29.98 183 LYS A C 1
ATOM 1437 O O . LYS A 1 183 ? -0.079 -3.798 30.544 1.00 29.98 183 LYS A O 1
ATOM 1442 N N . PRO A 1 184 ? -1.740 -5.213 29.952 1.00 28.39 184 PRO A N 1
ATOM 1443 C CA . PRO A 1 184 ? -2.707 -4.604 30.855 1.00 28.39 184 PRO A CA 1
ATOM 1444 C C . PRO A 1 184 ? -2.158 -4.707 32.276 1.00 28.39 184 PRO A C 1
ATOM 1446 O O . PRO A 1 184 ? -1.943 -5.804 32.791 1.00 28.39 184 PRO A O 1
ATOM 1449 N N . LYS A 1 185 ? -1.853 -3.563 32.888 1.00 29.31 185 LYS A N 1
ATOM 1450 C CA . LYS A 1 185 ? -1.550 -3.483 34.313 1.00 29.31 185 LYS A CA 1
ATOM 1451 C C . LYS A 1 185 ? -2.904 -3.501 35.033 1.00 29.31 185 LYS A C 1
ATOM 1453 O O . LYS A 1 185 ? -3.691 -2.589 34.783 1.00 29.31 185 LYS A O 1
ATOM 1458 N N . PRO A 1 186 ? -3.208 -4.502 35.878 1.00 30.95 186 PRO A N 1
ATOM 1459 C CA . PRO A 1 186 ? -4.435 -4.498 36.666 1.00 30.95 186 PRO A CA 1
ATOM 1460 C C . PRO A 1 186 ? -4.436 -3.317 37.651 1.00 30.95 186 PRO A C 1
ATOM 1462 O O . PRO A 1 186 ? -3.355 -2.832 38.019 1.00 30.95 186 PRO A O 1
ATOM 1465 N N . PRO A 1 187 ? -5.618 -2.849 38.088 1.00 31.06 187 PRO A N 1
ATOM 1466 C CA . PRO A 1 187 ? -5.733 -1.748 39.035 1.00 31.06 187 PRO A CA 1
ATOM 1467 C C . PRO A 1 187 ? -5.015 -2.094 40.344 1.00 31.06 187 PRO A C 1
ATOM 1469 O O . PRO A 1 187 ? -5.145 -3.191 40.882 1.00 31.06 187 PRO A O 1
ATOM 1472 N N . ALA A 1 188 ? -4.225 -1.148 40.849 1.00 31.70 188 ALA A N 1
ATOM 1473 C CA . ALA A 1 188 ? -3.574 -1.286 42.140 1.00 31.70 188 ALA A CA 1
ATOM 1474 C C . ALA A 1 188 ? -4.621 -1.154 43.255 1.00 31.70 188 ALA A C 1
ATOM 1476 O O . ALA A 1 188 ? -5.170 -0.079 43.485 1.00 31.70 188 ALA A O 1
ATOM 1477 N N . THR A 1 189 ? -4.849 -2.236 43.992 1.00 29.36 189 THR A N 1
ATOM 1478 C CA . THR A 1 189 ? -5.323 -2.185 45.376 1.00 29.36 189 THR A CA 1
ATOM 1479 C C . THR A 1 189 ? -4.408 -3.086 46.204 1.00 29.36 189 THR A C 1
ATOM 1481 O O . THR A 1 189 ? -4.042 -4.184 45.797 1.00 29.36 189 THR A O 1
ATOM 1484 N N . SER A 1 190 ? -3.934 -2.538 47.318 1.00 30.05 190 SER A N 1
ATOM 1485 C CA . SER A 1 190 ? -2.945 -3.107 48.234 1.00 30.05 190 SER A CA 1
ATOM 1486 C C . SER A 1 190 ? -3.424 -4.409 48.886 1.00 30.05 190 SER A C 1
ATOM 1488 O O . SER A 1 190 ? -4.496 -4.384 49.478 1.00 30.05 190 SER A O 1
ATOM 1490 N N . THR A 1 191 ? -2.635 -5.498 48.856 1.00 28.41 191 THR A N 1
ATOM 1491 C CA . THR A 1 191 ? -2.142 -6.231 50.057 1.00 28.41 191 THR A CA 1
ATOM 1492 C C . THR A 1 191 ? -1.302 -7.493 49.735 1.00 28.41 191 THR A C 1
ATOM 1494 O O . THR A 1 191 ? -1.689 -8.360 48.967 1.00 28.41 191 THR A O 1
ATOM 1497 N N . LYS A 1 192 ? -0.111 -7.538 50.354 1.00 33.09 192 LYS A N 1
ATOM 1498 C CA . LYS A 1 192 ? 0.726 -8.654 50.873 1.00 33.09 192 LYS A CA 1
ATOM 1499 C C . LYS A 1 192 ? 0.395 -10.135 50.522 1.00 33.09 192 LYS A C 1
ATOM 1501 O O . LYS A 1 192 ? -0.644 -10.639 50.923 1.00 33.09 192 LYS A O 1
ATOM 1506 N N . GLY A 1 193 ? 1.400 -10.877 50.015 1.00 24.83 193 GLY A N 1
ATOM 1507 C CA . GLY A 1 193 ? 1.540 -12.346 50.185 1.00 24.83 193 GLY A CA 1
ATOM 1508 C C . GLY A 1 193 ? 2.081 -13.130 48.966 1.00 24.83 193 GLY A C 1
ATOM 1509 O O . GLY A 1 193 ? 1.599 -12.958 47.859 1.00 24.83 193 GLY A O 1
ATOM 1510 N N . LYS A 1 194 ? 3.078 -14.007 49.164 1.00 26.69 194 LYS A N 1
ATOM 1511 C CA . LYS A 1 194 ? 3.684 -14.980 48.205 1.00 26.69 194 LYS A CA 1
ATOM 1512 C C . LYS A 1 194 ? 3.502 -16.406 48.797 1.00 26.69 194 LYS A C 1
ATOM 1514 O O . LYS A 1 194 ? 3.290 -16.444 50.010 1.00 26.69 194 LYS A O 1
ATOM 1519 N N . PRO A 1 195 ? 3.774 -17.548 48.106 1.00 38.94 195 PRO A N 1
ATOM 1520 C CA . PRO A 1 195 ? 3.983 -17.814 46.664 1.00 38.94 195 PRO A CA 1
ATOM 1521 C C . PRO A 1 195 ? 3.251 -19.071 46.068 1.00 38.94 195 PRO A C 1
ATOM 1523 O O . PRO A 1 195 ? 2.877 -19.982 46.789 1.00 38.94 195 PRO A O 1
ATOM 1526 N N . ALA A 1 196 ? 3.218 -19.132 44.720 1.00 30.61 196 ALA A N 1
ATOM 1527 C CA . ALA A 1 196 ? 3.315 -20.292 43.790 1.00 30.61 196 ALA A CA 1
ATOM 1528 C C . ALA A 1 196 ? 2.237 -21.411 43.693 1.00 30.61 196 ALA A C 1
ATOM 1530 O O . ALA A 1 196 ? 2.097 -22.216 44.603 1.00 30.61 196 ALA A O 1
ATOM 1531 N N . ALA A 1 197 ? 1.656 -21.580 42.485 1.00 28.80 197 ALA A N 1
ATOM 1532 C CA . ALA A 1 197 ? 1.441 -22.868 41.785 1.00 28.80 197 ALA A CA 1
ATOM 1533 C C . ALA A 1 197 ? 1.006 -22.651 40.309 1.00 28.80 197 ALA A C 1
ATOM 1535 O O . ALA A 1 197 ? 0.275 -21.710 40.006 1.00 28.80 197 ALA A O 1
ATOM 1536 N N . LEU A 1 198 ? 1.478 -23.511 39.395 1.00 33.03 198 LEU A N 1
ATOM 1537 C CA . LEU A 1 198 ? 1.073 -23.616 37.982 1.00 33.03 198 LEU A CA 1
ATOM 1538 C C . LEU A 1 198 ? -0.376 -24.129 37.846 1.00 33.03 198 LEU A C 1
ATOM 1540 O O . LEU A 1 198 ? -0.699 -25.124 38.488 1.00 33.03 198 LEU A O 1
ATOM 1544 N N . ALA A 1 199 ? -1.179 -23.576 36.924 1.00 31.86 199 ALA A N 1
ATOM 1545 C CA . ALA A 1 199 ? -2.280 -24.304 36.274 1.00 31.86 199 ALA A CA 1
ATOM 1546 C C . ALA A 1 199 ? -2.724 -23.655 34.941 1.00 31.86 199 ALA A C 1
ATOM 1548 O O . ALA A 1 199 ? -3.029 -22.470 34.868 1.00 31.86 199 ALA A O 1
ATOM 1549 N N . HIS A 1 200 ? -2.695 -24.486 33.899 1.00 34.34 200 HIS A N 1
ATOM 1550 C CA . HIS A 1 200 ? -3.406 -24.509 32.614 1.00 34.34 200 HIS A CA 1
ATOM 1551 C C . HIS A 1 200 ? -4.418 -23.389 32.280 1.00 34.34 200 HIS A C 1
ATOM 1553 O O . HIS A 1 200 ? -5.343 -23.109 33.039 1.00 34.34 200 HIS A O 1
ATOM 1559 N N . HIS A 1 201 ? -4.294 -22.836 31.062 1.00 39.84 201 HIS A N 1
ATOM 1560 C CA . HIS A 1 201 ? -5.307 -22.000 30.408 1.00 39.84 201 HIS A CA 1
ATOM 1561 C C . HIS A 1 201 ? -6.653 -22.735 30.362 1.00 39.84 201 HIS A C 1
ATOM 1563 O O . HIS A 1 201 ? -6.891 -23.575 29.498 1.00 39.84 201 HIS A O 1
ATOM 1569 N N . THR A 1 202 ? -7.519 -22.400 31.309 1.00 46.41 202 THR A N 1
ATOM 1570 C CA . THR A 1 202 ? -8.939 -22.741 31.296 1.00 46.41 202 THR A CA 1
ATOM 1571 C C . THR A 1 202 ? -9.667 -21.516 30.744 1.00 46.41 202 THR A C 1
ATOM 1573 O O . THR A 1 202 ? -9.252 -20.390 31.039 1.00 46.41 202 THR A O 1
ATOM 1576 N N . PHE A 1 203 ? -10.680 -21.713 29.895 1.00 49.34 203 PHE A N 1
ATOM 1577 C CA . PHE A 1 203 ? -11.513 -20.614 29.394 1.00 49.34 203 PHE A CA 1
ATOM 1578 C C . PHE A 1 203 ? -12.071 -19.810 30.574 1.00 49.34 203 PHE A C 1
ATOM 1580 O O . PHE A 1 203 ? -12.440 -20.390 31.598 1.00 49.34 203 PHE A O 1
ATOM 1587 N N . THR A 1 204 ? -12.084 -18.483 30.455 1.00 69.88 204 THR A N 1
ATOM 1588 C CA . THR A 1 204 ? -12.662 -17.619 31.492 1.00 69.88 204 THR A CA 1
ATOM 1589 C C . THR A 1 204 ? -14.173 -17.847 31.578 1.00 69.88 204 THR A C 1
ATOM 1591 O O . THR A 1 204 ? -14.796 -18.252 30.597 1.00 69.88 204 THR A O 1
ATOM 1594 N N . GLU A 1 205 ? -14.786 -17.577 32.732 1.00 61.75 205 GLU A N 1
ATOM 1595 C CA . GLU A 1 205 ? -16.246 -17.706 32.905 1.00 61.75 205 GLU A CA 1
ATOM 1596 C C . GLU A 1 205 ? -17.014 -16.883 31.856 1.00 61.75 205 GLU A C 1
ATOM 1598 O O . GLU A 1 205 ? -17.966 -17.378 31.260 1.00 61.75 205 GLU A O 1
ATOM 1603 N N . GLU A 1 206 ? -16.505 -15.693 31.516 1.00 64.56 206 GLU A N 1
ATOM 1604 C CA . GLU A 1 206 ? -17.035 -14.845 30.438 1.00 64.56 206 GLU A CA 1
ATOM 1605 C C . GLU A 1 206 ? -16.976 -15.518 29.056 1.00 64.56 206 GLU A C 1
ATOM 1607 O O . GLU A 1 206 ? -17.881 -15.349 28.243 1.00 64.56 206 GLU A O 1
ATOM 1612 N N . GLN A 1 207 ? -15.925 -16.294 28.765 1.00 60.50 207 GLN A N 1
ATOM 1613 C CA . GLN A 1 207 ? -15.799 -17.021 27.496 1.00 60.50 207 GLN A CA 1
ATOM 1614 C C . GLN A 1 207 ? -16.767 -18.205 27.423 1.00 60.50 207 GLN A C 1
ATOM 1616 O O . GLN A 1 207 ? -17.306 -18.488 26.355 1.00 60.50 207 GLN A O 1
ATOM 1621 N N . ILE A 1 208 ? -17.009 -18.871 28.553 1.00 64.62 208 ILE A N 1
ATOM 1622 C CA . ILE A 1 208 ? -17.979 -19.968 28.653 1.00 64.62 208 ILE A CA 1
ATOM 1623 C C . ILE A 1 208 ? -19.404 -19.424 28.488 1.00 64.62 208 ILE A C 1
ATOM 1625 O O . ILE A 1 208 ? -20.202 -20.001 27.751 1.00 64.62 208 ILE A O 1
ATOM 1629 N N . GLU A 1 209 ? -19.713 -18.289 29.116 1.00 70.50 209 GLU A N 1
ATOM 1630 C CA . GLU A 1 209 ? -21.011 -17.624 28.989 1.00 70.50 209 GLU A CA 1
ATOM 1631 C C . GLU A 1 209 ? -21.245 -17.083 27.567 1.00 70.50 209 GLU A C 1
ATOM 1633 O O . GLU A 1 209 ? -22.335 -17.238 27.015 1.00 70.50 209 GLU A O 1
ATOM 1638 N N . ALA A 1 210 ? -20.215 -16.518 26.927 1.00 69.44 210 ALA A N 1
ATOM 1639 C CA . ALA A 1 210 ? -20.292 -16.058 25.541 1.00 69.44 210 ALA A CA 1
ATOM 1640 C C . ALA A 1 210 ? -20.546 -17.208 24.550 1.00 69.44 210 ALA A C 1
ATOM 1642 O O . ALA A 1 210 ? -21.394 -17.070 23.666 1.00 69.44 210 ALA A O 1
ATOM 1643 N N . GLU A 1 211 ? -19.869 -18.350 24.714 1.00 64.31 211 GLU A N 1
ATOM 1644 C CA . GLU A 1 211 ? -20.103 -19.546 23.893 1.00 64.31 211 GLU A CA 1
ATOM 1645 C C . GLU A 1 211 ? -21.510 -20.109 24.127 1.00 64.31 211 GLU A C 1
ATOM 1647 O O . GLU A 1 211 ? -22.224 -20.410 23.172 1.00 64.31 211 GLU A O 1
ATOM 1652 N N . TYR A 1 212 ? -21.964 -20.177 25.381 1.00 74.00 212 TYR A N 1
ATOM 1653 C CA . TYR A 1 212 ? -23.326 -20.604 25.701 1.00 74.00 212 TYR A CA 1
ATOM 1654 C C . TYR A 1 212 ? -24.378 -19.708 25.027 1.00 74.00 212 TYR A C 1
ATOM 1656 O O . TYR A 1 212 ? -25.295 -20.205 24.371 1.00 74.00 212 TYR A O 1
ATOM 1664 N N . ASN A 1 213 ? -24.214 -18.386 25.101 1.00 75.56 213 ASN A N 1
ATOM 1665 C CA . ASN A 1 213 ? -25.113 -17.431 24.450 1.00 75.56 213 ASN A CA 1
ATOM 1666 C C . ASN A 1 213 ? -25.098 -17.565 22.917 1.00 75.56 213 ASN A C 1
ATOM 1668 O O . ASN A 1 213 ? -26.149 -17.475 22.277 1.00 75.56 213 ASN A O 1
ATOM 1672 N N . PHE A 1 214 ? -23.935 -17.842 22.321 1.00 71.75 214 PHE A N 1
ATOM 1673 C CA . PHE A 1 214 ? -23.806 -18.094 20.885 1.00 71.75 214 PHE A CA 1
ATOM 1674 C C . PHE A 1 214 ? -24.529 -19.382 20.454 1.00 71.75 214 PHE A C 1
ATOM 1676 O O . PHE A 1 214 ? -25.279 -19.376 19.474 1.00 71.75 214 PHE A O 1
ATOM 1683 N N . GLN A 1 215 ? -24.387 -20.463 21.224 1.00 69.12 215 GLN A N 1
ATOM 1684 C CA . GLN A 1 215 ? -25.073 -21.737 20.975 1.00 69.12 215 GLN A CA 1
ATOM 1685 C C . GLN A 1 215 ? -26.603 -21.602 21.088 1.00 69.12 215 GLN A C 1
ATOM 1687 O O . GLN A 1 215 ? -27.353 -22.165 20.281 1.00 69.12 215 GLN A O 1
ATOM 1692 N N . GLN A 1 216 ? -27.086 -20.783 22.027 1.00 71.75 216 GLN A N 1
ATOM 1693 C CA . GLN A 1 216 ? -28.511 -20.468 22.158 1.00 71.75 216 GLN A CA 1
ATOM 1694 C C . GLN A 1 216 ? -29.029 -19.641 20.971 1.00 71.75 216 GLN A C 1
ATOM 1696 O O . GLN A 1 216 ? -30.136 -19.887 20.485 1.00 71.75 216 GLN A O 1
ATOM 1701 N N . MET A 1 217 ? -28.218 -18.715 20.447 1.00 75.69 217 MET A N 1
ATOM 1702 C CA . MET A 1 217 ? -28.562 -17.921 19.265 1.00 75.69 217 MET A CA 1
ATOM 1703 C C . MET A 1 217 ? -28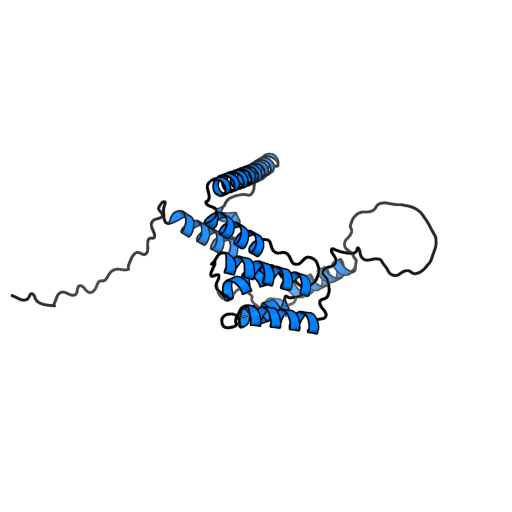.734 -18.798 18.016 1.00 75.69 217 MET A C 1
ATOM 1705 O O . MET A 1 217 ? -29.771 -18.703 17.358 1.00 75.69 217 MET A O 1
ATOM 1709 N N . ILE A 1 218 ? -27.781 -19.688 17.707 1.00 69.56 218 ILE A N 1
ATOM 1710 C CA . ILE A 1 218 ? -27.853 -20.553 16.509 1.00 69.56 218 ILE A CA 1
ATOM 1711 C C . ILE A 1 218 ? -28.962 -21.611 16.598 1.00 69.56 218 ILE A C 1
ATOM 1713 O O . ILE A 1 218 ? -29.492 -22.062 15.580 1.00 69.56 218 ILE A O 1
ATOM 1717 N N . THR A 1 219 ? -29.333 -22.002 17.818 1.00 70.50 219 THR A N 1
ATOM 1718 C CA . THR A 1 219 ? -30.396 -22.983 18.062 1.00 70.50 219 THR A CA 1
ATOM 1719 C C . THR A 1 219 ? -31.783 -22.332 18.061 1.00 70.50 219 THR A C 1
ATOM 1721 O O . THR A 1 219 ? -32.785 -23.028 17.868 1.00 70.50 219 THR A O 1
ATOM 1724 N N . SER A 1 220 ? -31.854 -21.002 18.203 1.00 72.44 220 SER A N 1
ATOM 1725 C CA . SER A 1 220 ? -33.107 -20.249 18.178 1.00 72.44 220 SER A CA 1
ATOM 1726 C C . SER A 1 220 ? -33.854 -20.411 16.847 1.00 72.44 220 SER A C 1
ATOM 1728 O O . SER A 1 220 ? -33.279 -20.420 15.754 1.00 72.44 220 SER A O 1
ATOM 1730 N N . LEU A 1 221 ? -35.180 -20.535 16.937 1.00 70.50 221 LEU A N 1
ATOM 1731 C CA . LEU A 1 221 ? -36.044 -20.697 15.768 1.00 70.50 221 LEU A CA 1
ATOM 1732 C C . LEU A 1 221 ? -36.024 -19.450 14.867 1.00 70.50 221 LEU A C 1
ATOM 1734 O O . LEU A 1 221 ? -36.114 -19.582 13.650 1.00 70.50 221 LEU A O 1
ATOM 1738 N N . GLU A 1 222 ? -35.850 -18.260 15.451 1.00 66.88 222 GLU A N 1
ATOM 1739 C CA . GLU A 1 222 ? -35.726 -16.992 14.720 1.00 66.88 222 GLU A CA 1
ATOM 1740 C C . GLU A 1 222 ? -34.463 -16.950 13.850 1.00 66.88 222 GLU A C 1
ATOM 1742 O O . GLU A 1 222 ? -34.530 -16.536 12.695 1.00 66.88 222 GLU A O 1
ATOM 1747 N N . PHE A 1 223 ? -33.333 -17.470 14.342 1.00 62.59 223 PHE A N 1
ATOM 1748 C CA . PHE A 1 223 ? -32.104 -17.546 13.548 1.00 62.59 223 PHE A CA 1
ATOM 1749 C C . PHE A 1 223 ? -32.219 -18.558 12.397 1.00 62.59 223 PHE A C 1
ATOM 1751 O O . PHE A 1 223 ? -31.739 -18.308 11.294 1.00 62.59 223 PHE A O 1
ATOM 1758 N N . LYS A 1 224 ? -32.943 -19.670 12.590 1.00 60.22 224 LYS A N 1
ATOM 1759 C CA . LYS A 1 224 ? -33.225 -20.640 11.511 1.00 60.22 224 LYS A CA 1
ATOM 1760 C C . LYS A 1 224 ? -34.135 -20.083 10.407 1.00 60.22 224 LYS A C 1
ATOM 1762 O O . LYS A 1 224 ? -34.038 -20.535 9.266 1.00 60.22 224 LYS A O 1
ATOM 1767 N N . LYS A 1 225 ? -34.995 -19.101 10.708 1.00 63.50 225 LYS A N 1
ATOM 1768 C CA . LYS A 1 225 ? -35.835 -18.420 9.701 1.00 63.50 225 LYS A CA 1
ATOM 1769 C C . LYS A 1 225 ? -35.026 -17.534 8.753 1.00 63.50 225 LYS A C 1
ATOM 1771 O O . LYS A 1 225 ? -35.497 -17.265 7.654 1.00 63.50 225 LYS A O 1
ATOM 1776 N N . LEU A 1 226 ? -33.813 -17.126 9.140 1.00 59.34 226 LEU A N 1
ATOM 1777 C CA . LEU A 1 226 ? -32.946 -16.269 8.325 1.00 59.34 226 LEU A CA 1
ATOM 1778 C C . LEU A 1 226 ? -32.300 -16.982 7.124 1.00 59.34 226 LEU A C 1
ATOM 1780 O O . LEU A 1 226 ? -31.536 -16.322 6.431 1.00 59.34 226 LEU A O 1
ATOM 1784 N N . GLN A 1 227 ? -32.597 -18.274 6.876 1.00 56.34 227 GLN A N 1
ATOM 1785 C CA . GLN A 1 227 ? -32.310 -19.039 5.641 1.00 56.34 227 GLN A CA 1
ATOM 1786 C C . GLN A 1 227 ? -31.170 -18.437 4.797 1.00 56.34 227 GLN A C 1
ATOM 1788 O O . GLN A 1 227 ? -31.377 -17.958 3.686 1.00 56.34 227 GLN A O 1
ATOM 1793 N N . LEU A 1 228 ? -29.941 -18.476 5.323 1.00 55.31 228 LEU A N 1
ATOM 1794 C CA . LEU A 1 228 ? -28.749 -17.900 4.679 1.00 55.31 228 LEU A CA 1
ATOM 1795 C C . LEU A 1 228 ? -28.303 -18.667 3.414 1.00 55.31 228 LEU A C 1
ATOM 1797 O O . LEU A 1 228 ? -27.225 -18.417 2.890 1.00 55.31 228 LEU A O 1
ATOM 1801 N N . ASN A 1 229 ? -29.142 -19.579 2.914 1.00 49.56 229 ASN A N 1
ATOM 1802 C CA . ASN A 1 229 ? -28.916 -20.412 1.741 1.00 49.56 229 ASN A CA 1
ATOM 1803 C C . ASN A 1 229 ? -30.185 -20.501 0.873 1.00 49.56 229 ASN A C 1
ATOM 1805 O O . ASN A 1 229 ? -30.741 -21.582 0.705 1.00 49.56 229 ASN A O 1
ATOM 1809 N N . GLN A 1 230 ? -30.639 -19.391 0.291 1.00 48.75 230 GLN A N 1
ATOM 1810 C CA . GLN A 1 230 ? -31.401 -19.435 -0.964 1.00 48.75 230 GLN A CA 1
ATOM 1811 C C . GLN A 1 230 ? -30.932 -18.309 -1.881 1.00 48.75 230 GLN A C 1
ATOM 1813 O O . GLN A 1 230 ? -31.428 -17.192 -1.808 1.00 48.75 230 GLN A O 1
ATOM 1818 N N . HIS A 1 231 ? -29.915 -18.653 -2.671 1.00 38.16 231 HIS A N 1
ATOM 1819 C CA . HIS A 1 231 ? -29.464 -18.106 -3.957 1.00 38.16 231 HIS A CA 1
ATOM 1820 C C . HIS A 1 231 ? -27.932 -18.117 -4.004 1.00 38.16 231 HIS A C 1
ATOM 1822 O O . HIS A 1 231 ? -27.265 -17.094 -3.850 1.00 38.16 231 HIS A O 1
ATOM 1828 N N . LEU A 1 232 ? -27.390 -19.326 -4.200 1.00 36.16 232 LEU A N 1
ATOM 1829 C CA . LEU A 1 232 ? -26.346 -19.473 -5.212 1.00 36.16 232 LEU A CA 1
ATOM 1830 C C . LEU A 1 232 ? -27.005 -19.353 -6.591 1.00 36.16 232 LEU A C 1
ATOM 1832 O O . LEU A 1 232 ? -28.148 -19.853 -6.721 1.00 36.16 232 LEU A O 1
#

Secondary structure (DSSP, 8-state):
-PPPS----S------------TTTHHHHHHHHHHHHHHTT-HHHHS-PPP-SHHHHHHHHHHHHHHHHHHHHHHHHHHHHS-HHHHHHHHHHHHHHT----S-HHHHHHHHHHHHHHHHHTT----HHHHHHHHHHTS-GGGHHHHHHHHHH-SSS-HHHHHHHHHHHHHHTT-----S----PPP--------------PPPHHHHHHHHHHHHHHHSHHHHHT-S-S--